Protein 4EIU (pdb70)

Sequence (238 aa):
PSETIWGEVVDEATGKRVLTDQGSSEGIRVRLTELSWGDNVQHNPDFYCDGTFQNTKIFKGEYNVRIDGPFIPLVRENTDGTLLHDGSVNTEISGTTKVKFEVQPFLNVEFVGNPQVSNGVIKAQVRVTRGVSDEVFREKIQPGNWKDEYLNVTDIQFFVSYSNTVGYRARDERWSSSINYEGKSFEGLLGKEVTIQSNGNVVPSGRKVFVRAAARINYDTPVGSGTRRWNYSEPEVLIIP

Solvent-accessible surface area: 11766 Å² total

Structure (mmCIF, N/CA/C/O backbone):
data_4EIU
#
_entry.id   4EIU
#
_cell.length_a   83.895
_cell.length_b   83.895
_cell.length_c   112.365
_cell.angle_alpha   90.000
_cell.angle_beta   90.000
_cell.angle_gamma   90.000
#
_symmetry.space_group_name_H-M   'P 41 21 2'
#
loop_
_entity.id
_entity.type
_entity.pdbx_description
1 polymer 'uncharacterized hypothetical protein'
2 non-polymer DI(HYDROXYETHYL)ETHER
3 non-polymer 'TRIETHYLENE GLYCOL'
4 water water
#
loop_
_atom_site.group_PDB
_atom_site.id
_atom_site.type_symbol
_atom_site.label_atom_id
_atom_site.label_alt_id
_atom_site.label_comp_id
_atom_site.label_asym_id
_atom_site.label_entity_id
_atom_site.label_seq_id
_atom_site.pdbx_PDB_ins_code
_atom_site.Cartn_x
_atom_site.Cartn_y
_atom_site.Cartn_z
_atom_site.occupancy
_atom_site.B_iso_or_equiv
_atom_site.auth_seq_id
_atom_site.auth_comp_id
_atom_site.auth_asym_id
_atom_site.auth_atom_id
_atom_site.pdbx_PDB_model_num
ATOM 1 N N . PRO A 1 8 ? -2.603 57.068 20.148 1.00 82.63 30 PRO A N 1
ATOM 2 C CA . PRO A 1 8 ? -2.642 55.599 20.073 1.00 74.34 30 PRO A CA 1
ATOM 3 C C . PRO A 1 8 ? -2.600 54.969 21.480 1.00 79.44 30 PRO A C 1
ATOM 4 O O . PRO A 1 8 ? -1.643 55.181 22.230 1.00 74.24 30 PRO A O 1
ATOM 8 N N . SER A 1 9 ? -3.641 54.218 21.831 1.00 69.74 31 SER A N 1
ATOM 9 C CA . SER A 1 9 ? -3.889 53.854 23.219 1.00 72.19 31 SER A CA 1
ATOM 10 C C . SER A 1 9 ? -4.058 52.364 23.484 1.00 66.49 31 SER A C 1
ATOM 11 O O . SER A 1 9 ? -4.283 52.001 24.613 1.00 67.89 31 SER A O 1
ATOM 14 N N . GLU A 1 10 ? -3.910 51.492 22.482 1.00 59.59 32 GLU A N 1
ATOM 15 C CA . GLU A 1 10 ? -4.113 50.080 22.719 1.00 53.78 32 GLU A CA 1
ATOM 16 C C . GLU A 1 10 ? -2.769 49.432 22.997 1.00 51.84 32 GLU A C 1
ATOM 17 O O . GLU A 1 10 ? -1.709 49.977 22.629 1.00 49.13 32 GLU A O 1
ATOM 23 N N . THR A 1 11 ? -2.815 48.251 23.608 1.00 51.27 33 THR A N 1
ATOM 24 C CA . THR A 1 11 ? -1.623 47.510 23.999 1.00 50.02 33 THR A CA 1
ATOM 25 C C . THR A 1 11 ? -1.594 46.107 23.410 1.00 46.57 33 THR A C 1
ATOM 26 O O . THR A 1 11 ? -2.597 45.416 23.451 1.00 46.93 33 THR A O 1
ATOM 30 N N . ILE A 1 12 ? -0.439 45.688 22.902 1.00 43.94 34 ILE A N 1
ATOM 31 C CA . ILE A 1 12 ? -0.176 44.287 22.610 1.00 42.36 34 ILE A CA 1
ATOM 32 C C . ILE A 1 12 ? 0.904 43.779 23.553 1.00 45.69 34 ILE A C 1
ATOM 33 O O . ILE A 1 12 ? 1.920 44.441 23.774 1.00 45.13 34 ILE A O 1
ATOM 38 N N . TRP A 1 13 ? 0.656 42.593 24.102 1.00 42.25 35 TRP A N 1
ATOM 39 C CA . TRP A 1 13 ? 1.612 41.844 24.882 1.00 39.63 35 TRP A CA 1
ATOM 40 C C . TRP A 1 13 ? 1.781 40.512 24.216 1.00 43.07 35 TRP A C 1
ATOM 41 O O . TRP A 1 13 ? 0.824 39.913 23.719 1.00 42.92 35 TRP A O 1
ATOM 52 N N . GLY A 1 14 ? 3.008 40.035 24.158 1.00 41.59 36 GLY A N 1
ATOM 53 C CA . GLY A 1 14 ? 3.255 38.775 23.523 1.00 40.45 36 GLY A CA 1
ATOM 54 C C . GLY A 1 14 ? 4.336 37.995 24.198 1.00 44.78 36 GLY A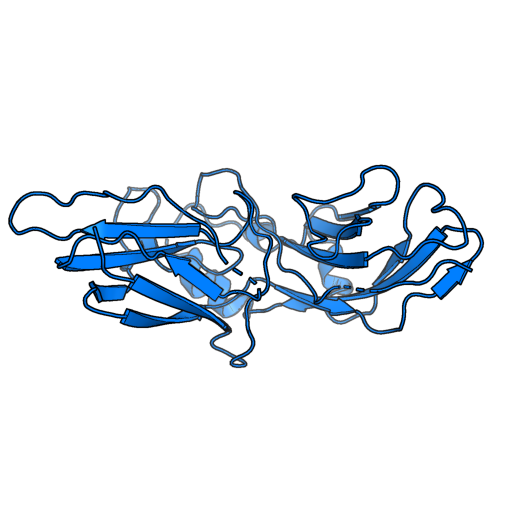 C 1
ATOM 55 O O . GLY A 1 14 ? 5.200 38.564 24.893 1.00 40.36 36 GLY A O 1
ATOM 56 N N . GLU A 1 15 ? 4.289 36.683 24.009 1.00 39.61 37 GLU A N 1
ATOM 57 C CA . GLU A 1 15 ? 5.421 35.823 24.418 1.00 40.38 37 GLU A CA 1
ATOM 58 C C . GLU A 1 15 ? 5.837 34.895 23.295 1.00 39.84 37 GLU A C 1
ATOM 59 O O . GLU A 1 15 ? 5.020 34.537 22.411 1.00 38.06 37 GLU A O 1
ATOM 65 N N . VAL A 1 16 ? 7.125 34.530 23.330 1.00 39.75 38 VAL A N 1
ATOM 66 C CA . VAL A 1 16 ? 7.741 33.670 22.311 1.00 40.61 38 VAL A CA 1
ATOM 67 C C . VAL A 1 16 ? 8.239 32.412 22.998 1.00 40.66 38 VAL A C 1
ATOM 68 O O . VAL A 1 16 ? 9.053 32.487 23.915 1.00 38.21 38 VAL A O 1
ATOM 72 N N . VAL A 1 17 ? 7.651 31.263 22.624 1.00 39.66 39 VAL A N 1
ATOM 73 C CA . VAL A 1 17 ? 7.923 30.023 23.268 1.00 42.61 39 VAL A CA 1
ATOM 74 C C . VAL A 1 17 ? 8.302 28.939 22.227 1.00 38.97 39 VAL A C 1
ATOM 75 O O . VAL A 1 17 ? 7.943 28.995 21.062 1.00 38.34 39 VAL A O 1
ATOM 79 N N . ASP A 1 18 ? 9.047 27.969 22.703 1.00 45.34 40 ASP A N 1
ATOM 80 C CA . ASP A 1 18 ? 9.476 26.855 21.881 1.00 40.13 40 ASP A CA 1
ATOM 81 C C . ASP A 1 18 ? 8.275 25.895 21.725 1.00 43.07 40 ASP A C 1
ATOM 82 O O . ASP A 1 18 ? 7.772 25.359 22.688 1.00 45.74 40 ASP A O 1
ATOM 87 N N . GLU A 1 19 ? 7.848 25.697 20.487 1.00 42.87 41 GLU A N 1
ATOM 88 C CA . GLU A 1 19 ? 6.840 24.684 20.124 1.00 46.40 41 GLU A CA 1
ATOM 89 C C . GLU A 1 19 ? 7.065 23.307 20.758 1.00 49.62 41 GLU A C 1
ATOM 90 O O . GLU A 1 19 ? 6.123 22.635 21.167 1.00 52.85 41 GLU A O 1
ATOM 96 N N . ALA A 1 20 ? 8.311 22.862 20.830 1.00 51.20 42 ALA A N 1
ATOM 97 C CA . ALA A 1 20 ? 8.575 21.519 21.323 1.00 55.45 42 ALA A CA 1
ATOM 98 C C . ALA A 1 20 ? 8.473 21.395 22.845 1.00 58.58 42 ALA A C 1
ATOM 99 O O . ALA A 1 20 ? 8.049 20.377 23.317 1.00 57.15 42 ALA A O 1
ATOM 101 N N . THR A 1 21 ? 8.859 22.417 23.608 1.00 51.30 43 THR A N 1
ATOM 102 C CA . THR A 1 21 ? 8.919 22.319 25.070 1.00 54.60 43 THR A CA 1
ATOM 103 C C . THR A 1 21 ? 7.994 23.256 25.823 1.00 52.21 43 THR A C 1
ATOM 104 O O . THR A 1 21 ? 7.723 23.033 26.979 1.00 54.46 43 THR A O 1
ATOM 108 N N . GLY A 1 22 ? 7.519 24.315 25.187 1.00 51.11 44 GLY A N 1
ATOM 109 C CA . GLY A 1 22 ? 6.770 25.353 25.876 1.00 52.57 44 GLY A CA 1
ATOM 110 C C . GLY A 1 22 ? 7.668 26.380 26.590 1.00 53.86 44 GLY A C 1
ATOM 111 O O . GLY A 1 22 ? 7.167 27.293 27.213 1.00 51.79 44 GLY A O 1
ATOM 112 N N . LYS A 1 23 ? 8.984 26.218 26.538 1.00 53.31 45 LYS A N 1
ATOM 113 C CA . LYS A 1 23 ? 9.893 27.089 27.261 1.00 52.54 45 LYS A CA 1
ATOM 114 C C . LYS A 1 23 ? 10.034 28.397 26.502 1.00 51.52 45 LYS A C 1
ATOM 115 O O . LYS A 1 23 ? 10.008 28.420 25.279 1.00 44.09 45 LYS A O 1
ATOM 121 N N . ARG A 1 24 ? 10.214 29.488 27.245 1.00 45.86 46 ARG A N 1
ATOM 122 C CA . ARG A 1 24 ? 10.521 30.776 26.652 1.00 47.43 46 ARG A CA 1
ATOM 123 C C . ARG A 1 24 ? 11.784 30.726 25.828 1.00 45.97 46 ARG A C 1
ATOM 124 O O . ARG A 1 24 ? 12.739 30.036 26.183 1.00 48.40 46 ARG A O 1
ATOM 132 N N . VAL A 1 25 ? 11.761 31.439 24.704 1.00 41.13 47 VAL A N 1
ATOM 133 C CA . VAL A 1 25 ? 12.919 31.645 23.872 1.00 39.88 47 VAL A CA 1
ATOM 134 C C . VAL A 1 25 ? 13.602 32.938 24.362 1.00 41.91 47 VAL A C 1
ATOM 135 O O . VAL A 1 25 ? 13.149 34.075 24.094 1.00 38.28 47 VAL A O 1
ATOM 139 N N . LEU A 1 26 ? 14.697 32.743 25.076 1.00 39.99 48 LEU A N 1
ATOM 140 C CA . LEU A 1 26 ? 15.379 33.856 25.736 1.00 36.27 48 LEU A CA 1
ATOM 141 C C . LEU A 1 26 ? 16.242 34.549 24.709 1.00 39.81 48 LEU A C 1
ATOM 142 O O . LEU A 1 26 ? 16.733 33.926 23.743 1.00 38.18 48 LEU A O 1
ATOM 147 N N . THR A 1 27 ? 16.436 35.844 24.919 1.00 35.44 49 THR A N 1
ATOM 148 C CA . THR A 1 27 ? 17.045 36.706 23.930 1.00 35.55 49 THR A CA 1
ATOM 149 C C . THR A 1 27 ? 17.701 37.938 24.612 1.00 35.35 49 THR A C 1
ATOM 150 O O . THR A 1 27 ? 17.962 37.925 25.804 1.00 39.30 49 THR A O 1
ATOM 154 N N . ASP A 1 28 ? 18.038 38.931 23.794 1.00 39.74 50 ASP A N 1
ATOM 155 C CA . ASP A 1 28 ? 18.737 40.144 24.219 1.00 44.03 50 ASP A CA 1
ATOM 156 C C . ASP A 1 28 ? 17.923 41.278 23.620 1.00 38.42 50 ASP A C 1
ATOM 157 O O . ASP A 1 28 ? 17.573 41.198 22.441 1.00 35.89 50 ASP A O 1
ATOM 162 N N . GLN A 1 29 ? 17.579 42.303 24.407 1.00 40.11 51 GLN A N 1
ATOM 163 C CA . GLN A 1 29 ? 16.786 43.405 23.856 1.00 38.43 51 GLN A CA 1
ATOM 164 C C . GLN A 1 29 ? 17.733 44.362 23.089 1.00 44.58 51 GLN A C 1
ATOM 165 O O . GLN A 1 29 ? 18.110 45.396 23.586 1.00 44.46 51 GLN A O 1
ATOM 171 N N . GLY A 1 30 ? 18.185 43.929 21.930 1.00 43.47 52 GLY A N 1
ATOM 172 C CA . GLY A 1 30 ? 18.957 44.738 20.965 1.00 41.98 52 GLY A CA 1
ATOM 173 C C . GLY A 1 30 ? 18.482 44.328 19.588 1.00 43.67 52 GLY A C 1
ATOM 174 O O . GLY A 1 30 ? 17.664 43.376 19.453 1.00 37.22 52 GLY A O 1
ATOM 175 N N . SER A 1 31 ? 19.052 44.976 18.582 1.00 40.77 53 SER A N 1
ATOM 176 C CA A SER A 1 31 ? 18.688 44.746 17.173 0.50 41.06 53 SER A CA 1
ATOM 177 C CA B SER A 1 31 ? 18.649 44.740 17.188 0.50 41.55 53 SER A CA 1
ATOM 178 C C . SER A 1 31 ? 18.884 43.310 16.745 1.00 39.07 53 SER A C 1
ATOM 179 O O . SER A 1 31 ? 18.262 42.869 15.790 1.00 41.01 53 SER A O 1
ATOM 184 N N . GLU A 1 32 ? 19.774 42.587 17.448 1.00 40.43 54 GLU A N 1
ATOM 185 C CA . GLU A 1 32 ? 20.080 41.173 17.135 1.00 41.87 54 GLU A CA 1
ATOM 186 C C . GLU A 1 32 ? 19.204 40.167 17.926 1.00 39.96 54 GLU A C 1
ATOM 187 O O . GLU A 1 32 ? 19.458 38.950 17.937 1.00 37.03 54 GLU A O 1
ATOM 193 N N . GLY A 1 33 ? 18.164 40.675 18.554 1.00 35.54 55 GLY A N 1
ATOM 194 C CA . GLY A 1 33 ? 17.305 39.873 19.401 1.00 36.95 55 GLY A CA 1
ATOM 195 C C . GLY A 1 33 ? 16.075 39.377 18.641 1.00 39.17 55 GLY A C 1
ATOM 196 O O . GLY A 1 33 ? 16.165 38.985 17.482 1.00 36.86 55 GLY A O 1
ATOM 197 N N . ILE A 1 34 ? 14.905 39.436 19.287 1.00 34.45 56 ILE A N 1
ATOM 198 C CA . ILE A 1 34 ? 13.656 38.997 18.640 1.00 34.78 56 ILE A CA 1
ATOM 199 C C . ILE A 1 34 ? 12.848 40.226 18.263 1.00 35.69 56 ILE A C 1
ATOM 200 O O . ILE A 1 34 ? 12.329 40.954 19.146 1.00 35.53 56 ILE A O 1
ATOM 205 N N . ARG A 1 35 ? 12.807 40.463 16.960 1.00 33.30 57 ARG A N 1
ATOM 206 C CA . ARG A 1 35 ? 12.139 41.604 16.331 1.00 34.08 57 ARG A CA 1
ATOM 207 C C . ARG A 1 35 ? 10.654 41.408 16.189 1.00 35.34 57 ARG A C 1
ATOM 208 O O . ARG A 1 35 ? 10.211 40.336 15.772 1.00 38.17 57 ARG A O 1
ATOM 216 N N . VAL A 1 36 ? 9.900 42.469 16.456 1.00 36.44 58 VAL A N 1
ATOM 217 C CA . VAL A 1 36 ? 8.443 42.460 16.353 1.00 38.01 58 VAL A CA 1
ATOM 218 C C . VAL A 1 36 ? 8.044 43.595 15.407 1.00 41.10 58 VAL A C 1
ATOM 219 O O . VAL A 1 36 ? 8.409 44.771 15.602 1.00 40.24 58 VAL A O 1
ATOM 223 N N . ARG A 1 37 ? 7.242 43.244 14.401 1.00 37.70 59 ARG A N 1
ATOM 224 C CA . ARG A 1 37 ? 6.751 44.195 13.388 1.00 37.15 59 ARG A CA 1
ATOM 225 C C . ARG A 1 37 ? 5.245 44.106 13.274 1.00 40.87 59 ARG A C 1
ATOM 226 O 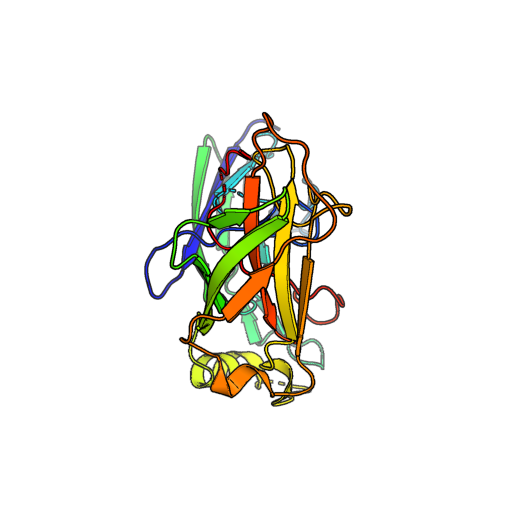O . ARG A 1 37 ? 4.681 43.029 12.913 1.00 40.66 59 ARG A O 1
ATOM 234 N N . LEU A 1 38 ? 4.612 45.234 13.549 1.00 41.97 60 LEU A N 1
ATOM 235 C CA . LEU A 1 38 ? 3.177 45.402 13.513 1.00 43.03 60 LEU A CA 1
ATOM 236 C C . LEU A 1 38 ? 2.805 46.237 12.300 1.00 47.77 60 LEU A C 1
ATOM 237 O O . LEU A 1 38 ? 3.169 47.408 12.211 1.00 44.35 60 LEU A O 1
ATOM 242 N N . THR A 1 39 ? 2.037 45.645 11.385 1.00 49.54 61 THR A N 1
ATOM 243 C CA . THR A 1 39 ? 1.504 46.339 10.206 1.00 47.61 61 THR A CA 1
ATOM 244 C C . THR A 1 39 ? -0.006 46.391 10.299 1.00 50.29 61 THR A C 1
ATOM 245 O O . THR A 1 39 ? -0.658 45.355 10.448 1.00 49.66 61 THR A O 1
ATOM 249 N N . GLU A 1 40 ? -0.572 47.591 10.218 1.00 50.81 62 GLU A N 1
ATOM 250 C CA . GLU A 1 40 ? -2.008 47.751 10.190 1.00 54.57 62 GLU A CA 1
ATOM 251 C C . GLU A 1 40 ? -2.548 47.327 8.826 1.00 55.05 62 GLU A C 1
ATOM 252 O O . GLU A 1 40 ? -2.073 47.796 7.803 1.00 56.85 62 GLU A O 1
ATOM 258 N N . LEU A 1 41 ? -3.550 46.455 8.845 1.00 56.47 63 LEU A N 1
ATOM 259 C CA . LEU A 1 41 ? -4.141 45.922 7.623 1.00 59.86 63 LEU A CA 1
ATOM 260 C C . LEU A 1 41 ? -5.279 46.807 7.226 1.00 65.58 63 LEU A C 1
ATOM 261 O O . LEU A 1 41 ? -6.042 47.271 8.076 1.00 70.59 63 LEU A O 1
ATOM 266 N N . SER A 1 42 ? -5.376 47.059 5.931 1.00 67.30 64 SER A N 1
ATOM 267 C CA . SER A 1 42 ? -6.348 48.002 5.400 1.00 74.31 64 SER A CA 1
ATOM 268 C C . SER A 1 42 ? -6.981 47.433 4.143 1.00 79.35 64 SER A C 1
ATOM 269 O O . SER A 1 42 ? -6.333 46.629 3.452 1.00 75.89 64 SER A O 1
ATOM 272 N N . TRP A 1 43 ? -8.218 47.854 3.829 1.00 89.93 65 TRP A N 1
ATOM 273 C CA . TRP A 1 43 ? -8.793 47.625 2.487 1.00 102.28 65 TRP A CA 1
ATOM 274 C C . TRP A 1 43 ? -7.901 48.258 1.448 1.00 105.86 65 TRP A C 1
ATOM 275 O O . TRP A 1 43 ? -7.622 47.650 0.388 1.00 100.25 65 TRP A O 1
ATOM 286 N N . GLY A 1 44 ? -7.423 49.467 1.774 1.00 88.49 66 GLY A N 1
ATOM 287 C CA . GLY A 1 44 ? -6.391 50.153 0.999 1.00 92.57 66 GLY A CA 1
ATOM 288 C C . GLY A 1 44 ? -5.061 49.472 1.193 1.00 88.43 66 GLY A C 1
ATOM 289 O O . GLY A 1 44 ? -5.010 48.244 1.306 1.00 83.58 66 GLY A O 1
ATOM 290 N N . ASP A 1 45 ? -3.980 50.245 1.247 1.00 86.99 67 ASP A N 1
ATOM 291 C CA . ASP A 1 45 ? -2.675 49.640 1.540 1.00 92.69 67 ASP A CA 1
ATOM 292 C C . ASP A 1 45 ? -2.355 49.702 3.034 1.00 75.56 67 ASP A C 1
ATOM 293 O O . ASP A 1 45 ? -2.913 50.478 3.792 1.00 80.55 67 ASP A O 1
ATOM 298 N N . ASN A 1 46 ? -1.492 48.806 3.443 1.00 68.84 68 ASN A N 1
ATOM 299 C CA . ASN A 1 46 ? -1.226 48.545 4.848 1.00 66.31 68 ASN A CA 1
ATOM 300 C C . ASN A 1 46 ? -0.155 49.528 5.347 1.00 65.85 68 ASN A C 1
ATOM 301 O O . ASN A 1 46 ? 0.697 49.971 4.577 1.00 72.01 68 ASN A O 1
ATOM 306 N N . VAL A 1 47 ? -0.175 49.850 6.635 1.00 63.06 69 VAL A N 1
ATOM 307 C CA . VAL A 1 47 ? 0.735 50.870 7.150 1.00 62.96 69 VAL A CA 1
ATOM 308 C C . VAL A 1 47 ? 1.372 50.396 8.447 1.00 56.85 69 VAL A C 1
ATOM 309 O O . VAL A 1 47 ? 0.668 49.891 9.332 1.00 57.14 69 VAL A O 1
ATOM 313 N N . GLN A 1 48 ? 2.693 50.555 8.543 1.00 54.67 70 GLN A N 1
ATOM 314 C CA . GLN A 1 48 ? 3.417 50.303 9.792 1.00 49.98 70 GLN A CA 1
ATOM 315 C C . GLN A 1 48 ? 3.536 51.632 10.570 1.00 50.88 70 GLN A C 1
ATOM 316 O O . GLN A 1 48 ? 4.303 52.511 10.185 1.00 55.86 70 GLN A O 1
ATOM 322 N N . HIS A 1 49 ? 2.730 51.795 11.610 1.00 51.56 71 HIS A N 1
ATOM 323 C CA . HIS A 1 49 ? 2.787 52.996 12.470 1.00 52.30 71 HIS A CA 1
ATOM 324 C C . HIS A 1 49 ? 3.875 52.910 13.520 1.00 54.68 71 HIS A C 1
ATOM 325 O O . HIS A 1 49 ? 4.420 53.941 13.917 1.00 55.98 71 HIS A O 1
ATOM 332 N N . ASN A 1 50 ? 4.195 51.694 13.967 1.00 48.97 72 ASN A N 1
ATOM 333 C CA . ASN A 1 50 ? 5.138 51.429 15.052 1.00 48.26 72 ASN A CA 1
ATOM 334 C C . ASN A 1 50 ? 6.450 50.887 14.496 1.00 47.02 72 ASN A C 1
ATOM 335 O O . ASN A 1 50 ? 6.452 49.856 13.808 1.00 48.12 72 ASN A O 1
ATOM 340 N N . PRO A 1 51 ? 7.567 51.587 14.750 1.00 48.40 73 PRO A N 1
ATOM 341 C CA . PRO A 1 51 ? 8.860 51.014 14.385 1.00 43.99 73 PRO A CA 1
ATOM 342 C C . PRO A 1 51 ? 9.029 49.578 14.892 1.00 45.17 73 PRO A C 1
ATOM 343 O O . PRO A 1 51 ? 8.403 49.172 15.889 1.00 43.31 73 PRO A O 1
ATOM 347 N N . ASP A 1 52 ? 9.811 48.785 14.156 1.00 39.09 74 ASP A N 1
ATOM 348 C CA . ASP A 1 52 ? 10.170 47.498 14.621 1.00 39.31 74 ASP A CA 1
ATOM 349 C C . ASP A 1 52 ? 10.687 47.632 16.050 1.00 41.17 74 ASP A C 1
ATOM 350 O O . ASP A 1 52 ? 11.451 48.549 16.346 1.00 39.58 74 ASP A O 1
ATOM 355 N N . PHE A 1 53 ? 10.292 46.716 16.915 1.00 38.80 75 PHE A N 1
ATOM 356 C CA . PHE A 1 53 ? 10.732 46.768 18.319 1.00 40.15 75 PHE A CA 1
ATOM 357 C C . PHE A 1 53 ? 11.124 45.396 18.754 1.00 40.57 75 PHE A C 1
ATOM 358 O O . PHE A 1 53 ? 10.944 44.442 17.982 1.00 37.58 75 PHE A O 1
ATOM 366 N N . TYR A 1 54 ? 11.723 45.295 19.941 1.00 36.25 76 TYR A N 1
ATOM 367 C CA . TYR A 1 54 ? 12.389 44.063 20.373 1.00 34.44 76 TYR A CA 1
ATOM 368 C C . TYR A 1 54 ? 11.856 43.529 21.711 1.00 37.30 76 TYR A C 1
ATOM 369 O O . TYR A 1 54 ? 11.470 44.306 22.621 1.00 38.98 76 TYR A O 1
ATOM 378 N N . CYS A 1 55 ? 11.763 42.202 21.786 1.00 38.31 77 CYS A N 1
ATOM 379 C CA . CYS A 1 55 ? 11.487 41.485 23.025 1.00 35.68 77 CYS A CA 1
ATOM 380 C C . CYS A 1 55 ? 12.514 41.821 24.126 1.00 37.41 77 CYS A C 1
ATOM 381 O O . CYS A 1 55 ? 13.683 42.082 23.865 1.00 38.48 77 CYS A O 1
ATOM 400 N N . ASP A 1 58 ? 13.552 37.915 28.410 1.00 46.17 80 ASP A N 1
ATOM 401 C CA . ASP A 1 58 ? 12.736 36.746 28.792 1.00 44.04 80 ASP A CA 1
ATOM 402 C C . ASP A 1 58 ? 11.822 36.195 27.670 1.00 41.26 80 ASP A C 1
ATOM 403 O O . ASP A 1 58 ? 11.068 35.267 27.867 1.00 47.33 80 ASP A O 1
ATOM 408 N N . GLY A 1 59 ? 11.940 36.744 26.480 1.00 37.53 81 GLY A N 1
ATOM 409 C CA . GLY A 1 59 ? 11.205 36.302 25.326 1.00 42.91 81 GLY A CA 1
ATOM 410 C C . GLY A 1 59 ? 9.791 36.858 25.289 1.00 44.66 81 GLY A C 1
ATOM 411 O O . GLY A 1 59 ? 8.961 36.360 24.527 1.00 43.17 81 GLY A O 1
ATOM 412 N N . THR A 1 60 ? 9.507 37.894 26.089 1.00 39.48 82 THR A N 1
ATOM 413 C CA . THR A 1 60 ? 8.197 38.579 26.015 1.00 37.00 82 THR A CA 1
ATOM 414 C C . THR A 1 60 ? 8.363 39.971 25.387 1.00 42.03 82 THR A C 1
ATOM 415 O O . THR A 1 60 ? 9.484 40.484 25.336 1.00 40.13 82 THR A O 1
ATOM 419 N N . PHE A 1 61 ? 7.255 40.593 24.963 1.00 39.02 83 PHE A N 1
ATOM 420 C CA . PHE A 1 61 ? 7.288 41.952 24.422 1.00 36.26 83 PHE A CA 1
ATOM 421 C C . PHE A 1 61 ? 6.015 42.650 24.777 1.00 41.21 83 PHE A C 1
ATOM 422 O O . PHE A 1 61 ? 5.004 42.011 25.048 1.00 38.66 83 PHE A O 1
ATOM 430 N N . GLN A 1 62 ? 6.059 43.966 24.788 1.00 40.45 84 GLN A N 1
ATOM 431 C CA . GLN A 1 62 ? 4.845 44.755 24.969 1.00 39.39 84 GLN A CA 1
ATOM 432 C C . GLN A 1 62 ? 5.025 46.128 24.335 1.00 41.56 84 GLN A C 1
ATOM 433 O O . GLN A 1 62 ? 6.070 46.762 24.500 1.00 40.34 84 GLN A O 1
ATOM 439 N N . ASN A 1 63 ? 3.989 46.591 23.657 1.00 41.45 85 ASN A N 1
ATOM 440 C CA . ASN A 1 63 ? 3.896 47.976 23.250 1.00 44.82 85 ASN A CA 1
ATOM 441 C C . ASN A 1 63 ? 2.505 48.517 23.550 1.00 44.24 85 ASN A C 1
ATOM 442 O O . ASN A 1 63 ? 1.512 47.881 23.177 1.00 42.67 85 ASN A O 1
ATOM 447 N N . THR A 1 64 ? 2.450 49.704 24.165 1.00 41.02 86 THR A N 1
ATOM 448 C CA . THR A 1 64 ? 1.223 50.350 24.666 1.00 44.76 86 THR A CA 1
ATOM 449 C C . THR A 1 64 ? 0.762 51.534 23.791 1.00 44.71 86 THR A C 1
ATOM 450 O O . THR A 1 64 ? -0.186 52.211 24.139 1.00 47.61 86 THR A O 1
ATOM 454 N N . LYS A 1 65 ? 1.438 51.798 22.666 1.00 46.13 87 LYS A N 1
ATOM 455 C CA . LYS A 1 65 ? 1.091 52.923 21.781 1.00 52.62 87 LYS A CA 1
ATOM 456 C C . LYS A 1 65 ? 0.609 52.353 20.412 1.00 49.55 87 LYS A C 1
ATOM 457 O O . LYS A 1 65 ? 1.220 52.611 19.373 1.00 50.41 87 LYS A O 1
ATOM 460 N N . ILE A 1 66 ? -0.449 51.537 20.427 1.00 50.55 88 ILE A N 1
ATOM 461 C CA . ILE A 1 66 ? -1.003 50.935 19.183 1.00 50.60 88 ILE A CA 1
ATOM 462 C C . ILE A 1 66 ? -2.328 51.619 18.831 1.00 51.60 88 ILE A C 1
ATOM 463 O O . ILE A 1 66 ? -3.213 51.789 19.698 1.00 54.70 88 ILE A O 1
ATOM 468 N N . PHE A 1 67 ? -2.460 52.104 17.597 1.00 54.76 89 PHE A N 1
ATOM 469 C CA . PHE A 1 67 ? -3.782 52.585 17.126 1.00 57.85 89 PHE A CA 1
ATOM 470 C C . PHE A 1 67 ? -4.740 51.408 16.967 1.00 55.57 89 PHE A C 1
ATOM 471 O O . PHE A 1 67 ? -4.367 50.406 16.335 1.00 59.18 89 PHE A O 1
ATOM 479 N N . LYS A 1 68 ? -5.964 51.535 17.479 1.00 57.59 90 LYS A N 1
ATOM 480 C CA . LYS A 1 68 ? -6.953 50.437 17.439 1.00 61.79 90 LYS A CA 1
ATOM 481 C C . LYS A 1 68 ? -7.142 50.045 15.990 1.00 60.89 90 LYS A C 1
ATOM 482 O O . LYS A 1 68 ? -7.299 50.920 15.145 1.00 69.07 90 LYS A O 1
ATOM 488 N N . GLY A 1 69 ? -7.066 48.748 15.702 1.00 60.72 91 GLY A N 1
ATOM 489 C CA . GLY A 1 69 ? -7.395 48.247 14.378 1.00 64.77 91 GLY A CA 1
ATOM 490 C C . GLY A 1 69 ? -6.927 46.825 14.197 1.00 60.13 91 GLY A C 1
ATOM 491 O O . GLY A 1 69 ? -6.652 46.150 15.166 1.00 58.08 91 GLY A O 1
ATOM 492 N N . GLU A 1 70 ? -6.860 46.389 12.944 1.00 61.34 92 GLU A N 1
ATOM 493 C CA . GLU A 1 70 ? -6.461 45.039 12.588 1.00 55.87 92 GLU A CA 1
ATOM 494 C C . GLU A 1 70 ? -5.021 45.039 12.127 1.00 55.46 92 GLU A C 1
ATOM 495 O O . GLU A 1 70 ? -4.629 45.851 11.282 1.00 55.42 92 GLU A O 1
ATOM 501 N N . TYR A 1 71 ? -4.264 44.074 12.617 1.00 49.26 93 TYR A N 1
ATOM 502 C CA . TYR A 1 71 ? -2.818 44.070 12.438 1.00 47.74 93 TYR A CA 1
ATOM 503 C C . TYR A 1 71 ? -2.319 42.706 12.041 1.00 46.82 93 TYR A C 1
ATOM 504 O O . TYR A 1 71 ? -2.859 41.685 12.484 1.00 50.86 93 TYR A O 1
ATOM 513 N N . ASN A 1 72 ? -1.252 42.715 11.254 1.00 44.88 94 ASN A N 1
ATOM 514 C CA . ASN A 1 72 ? -0.348 41.594 11.120 1.00 44.45 94 ASN A CA 1
ATOM 515 C C . ASN A 1 72 ? 0.796 41.776 12.133 1.00 41.88 94 ASN A C 1
ATOM 516 O O . ASN A 1 72 ? 1.388 42.863 12.232 1.00 44.60 94 ASN A O 1
ATOM 521 N N . VAL A 1 73 ? 1.108 40.708 12.850 1.00 38.85 95 VAL A N 1
ATOM 522 C CA . VAL A 1 73 ? 2.142 40.693 13.847 1.00 40.86 95 VAL A CA 1
ATOM 523 C C . VAL A 1 73 ? 3.147 39.643 13.393 1.00 40.49 95 VAL A C 1
ATOM 524 O O . VAL A 1 73 ? 2.837 38.463 13.329 1.00 40.55 95 VAL A O 1
ATOM 528 N N . ARG A 1 74 ? 4.332 40.093 13.042 1.00 37.32 96 ARG A N 1
ATOM 529 C CA . ARG A 1 74 ? 5.405 39.256 12.546 1.00 37.30 96 ARG A CA 1
ATOM 530 C C . ARG A 1 74 ? 6.597 39.308 13.497 1.00 40.19 96 ARG A C 1
ATOM 531 O O . ARG A 1 74 ? 7.014 40.398 13.859 1.00 38.87 96 ARG A O 1
ATOM 539 N N . ILE A 1 75 ? 7.190 38.159 13.857 1.00 36.28 97 ILE A N 1
ATOM 540 C CA . ILE A 1 75 ? 8.408 38.149 14.645 1.00 35.55 97 ILE A CA 1
ATOM 541 C C . ILE A 1 75 ? 9.531 37.423 13.864 1.00 38.28 97 ILE A C 1
ATOM 542 O O . ILE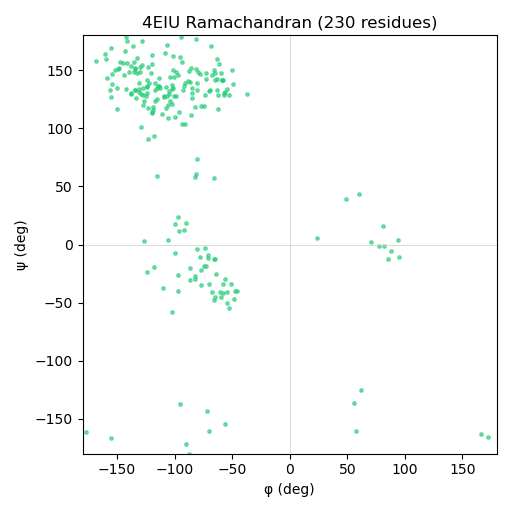 A 1 75 ? 9.248 36.565 13.033 1.00 35.02 97 ILE A O 1
ATOM 547 N N . ASP A 1 76 ? 10.759 37.863 14.067 1.00 34.47 98 ASP A N 1
ATOM 548 C CA . ASP A 1 76 ? 11.963 37.226 13.517 1.00 34.46 98 ASP A CA 1
ATOM 549 C C . ASP A 1 76 ? 12.990 37.108 14.658 1.00 36.16 98 ASP A C 1
ATOM 550 O O . ASP A 1 76 ? 13.055 37.980 15.558 1.00 34.78 98 ASP A O 1
ATOM 555 N N . GLY A 1 77 ? 13.810 36.066 14.629 1.00 33.20 99 GLY A N 1
ATOM 556 C CA . GLY A 1 77 ? 14.676 35.820 15.744 1.00 33.25 99 GLY A CA 1
ATOM 557 C C . GLY A 1 77 ? 15.569 34.639 15.487 1.00 34.53 99 GLY A C 1
ATOM 558 O O . GLY A 1 77 ? 15.715 34.260 14.323 1.00 33.57 99 GLY A O 1
ATOM 559 N N . PRO A 1 78 ? 16.145 34.059 16.565 1.00 36.13 100 PRO A N 1
ATOM 560 C CA . PRO A 1 78 ? 16.999 32.848 16.500 1.00 33.10 100 PRO A CA 1
ATOM 561 C C . PRO A 1 78 ? 16.141 31.575 16.446 1.00 33.31 100 PRO A C 1
ATOM 562 O O . PRO A 1 78 ? 16.207 30.724 17.310 1.00 35.13 100 PRO A O 1
ATOM 566 N N . PHE A 1 79 ? 15.350 31.514 15.389 1.00 34.78 101 PHE A N 1
ATOM 567 C CA . PHE A 1 79 ? 14.380 30.465 15.145 1.00 34.38 101 PHE A CA 1
ATOM 568 C C . PHE A 1 79 ? 14.013 30.412 13.657 1.00 34.09 101 PHE A C 1
ATOM 569 O O . PHE A 1 79 ? 14.165 31.381 12.908 1.00 35.14 101 PHE A O 1
ATOM 577 N N . ILE A 1 80 ? 13.489 29.258 13.245 1.00 35.78 102 ILE A N 1
ATOM 578 C CA . ILE A 1 80 ? 13.129 29.032 11.862 1.00 34.72 102 ILE A CA 1
ATOM 579 C C . ILE A 1 80 ? 12.220 30.158 11.419 1.00 32.16 102 ILE A C 1
ATOM 580 O O . ILE A 1 80 ? 11.243 30.474 12.117 1.00 35.45 102 ILE A O 1
ATOM 585 N N . PRO A 1 81 ? 12.551 30.797 10.303 1.00 31.17 103 PRO A N 1
ATOM 586 C CA . PRO A 1 81 ? 11.628 31.877 9.858 1.00 35.76 103 PRO A CA 1
ATOM 587 C C . PRO A 1 81 ? 10.185 31.432 9.705 1.00 33.25 103 PRO A C 1
ATOM 588 O O . PRO A 1 81 ? 9.916 30.354 9.109 1.00 34.22 103 PRO A O 1
ATOM 592 N N . LEU A 1 82 ? 9.273 32.251 10.238 1.00 34.85 104 LEU A N 1
ATOM 593 C CA . LEU A 1 82 ? 7.846 32.025 10.169 1.00 39.07 104 LEU A CA 1
ATOM 594 C C . LEU A 1 82 ? 7.269 32.500 8.848 1.00 39.85 104 LEU A C 1
ATOM 595 O O . LEU A 1 82 ? 6.234 32.017 8.423 1.00 37.07 104 LEU A O 1
ATOM 600 N N . VAL A 1 83 ? 7.908 33.493 8.224 1.00 35.55 105 VAL A N 1
ATOM 601 C CA . VAL A 1 83 ? 7.482 33.993 6.950 1.00 37.43 105 VAL A CA 1
ATOM 602 C C . VAL A 1 83 ? 8.548 33.592 5.946 1.00 41.27 105 VAL A C 1
ATOM 603 O O . VAL A 1 83 ? 9.670 34.091 6.000 1.00 41.03 105 VAL A O 1
ATOM 607 N N . ARG A 1 84 ? 8.193 32.698 5.031 1.00 36.42 106 ARG A N 1
ATOM 608 C CA . ARG A 1 84 ? 9.178 32.073 4.156 1.00 32.96 106 ARG A CA 1
ATOM 609 C C . ARG A 1 84 ? 8.860 32.293 2.698 1.00 40.75 106 ARG A C 1
ATOM 610 O O . ARG A 1 84 ? 7.813 31.836 2.215 1.00 40.31 106 ARG A O 1
ATOM 618 N N . GLU A 1 85 ? 9.771 32.993 2.006 1.00 40.94 107 GLU A N 1
ATOM 619 C CA . GLU A 1 85 ? 9.731 33.148 0.564 1.00 43.06 107 GLU A CA 1
ATOM 620 C C . GLU A 1 85 ? 10.984 32.581 -0.091 1.00 45.72 107 GLU A C 1
ATOM 621 O O . GLU A 1 85 ? 12.061 32.470 0.520 1.00 42.04 107 GLU A O 1
ATOM 627 N N . ASN A 1 86 ? 10.839 32.218 -1.350 1.00 38.05 108 ASN A N 1
ATOM 628 C CA . ASN A 1 86 ? 11.918 31.563 -2.072 1.00 38.67 108 ASN A CA 1
ATOM 629 C C . ASN A 1 86 ? 12.825 32.649 -2.698 1.00 39.50 108 ASN A C 1
ATOM 630 O O . ASN A 1 86 ? 12.518 33.831 -2.609 1.00 41.01 108 ASN A O 1
ATOM 635 N N . THR A 1 87 ? 13.861 32.223 -3.395 1.00 44.49 109 THR A N 1
ATOM 63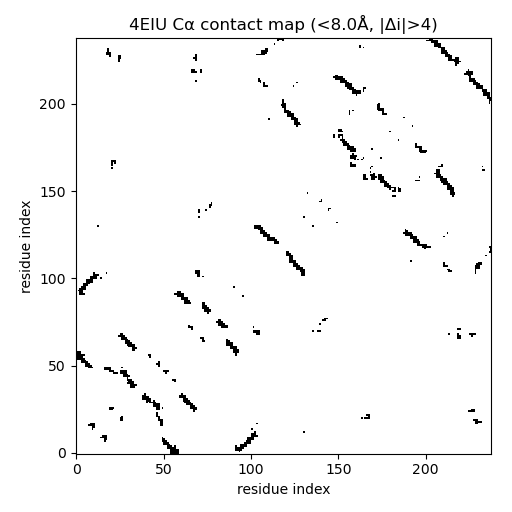6 C CA . THR A 1 87 ? 14.845 33.175 -3.930 1.00 48.90 109 THR A CA 1
ATOM 637 C C . THR A 1 87 ? 14.298 33.977 -5.100 1.00 51.01 109 THR A C 1
ATOM 638 O O . THR A 1 87 ? 14.885 34.990 -5.451 1.00 48.85 109 THR A O 1
ATOM 642 N N . ASP A 1 88 ? 13.212 33.520 -5.741 1.00 43.01 110 ASP A N 1
ATOM 643 C CA . ASP A 1 88 ? 12.519 34.323 -6.765 1.00 45.10 110 ASP A CA 1
ATOM 644 C C . ASP A 1 88 ? 11.592 35.370 -6.172 1.00 42.74 110 ASP A C 1
ATOM 645 O O . ASP A 1 88 ? 10.988 36.132 -6.913 1.00 49.67 110 ASP A O 1
ATOM 650 N N . GLY A 1 89 ? 11.460 35.384 -4.866 1.00 40.92 111 GLY A N 1
ATOM 651 C CA . GLY A 1 89 ? 10.589 36.310 -4.145 1.00 47.04 111 GLY A CA 1
ATOM 652 C C . GLY A 1 89 ? 9.174 35.787 -3.833 1.00 43.93 111 GLY A C 1
ATOM 653 O O . GLY A 1 89 ? 8.353 36.543 -3.353 1.00 46.13 111 GLY A O 1
ATOM 654 N N . THR A 1 90 ? 8.888 34.523 -4.176 1.00 45.03 112 THR A N 1
ATOM 655 C CA . THR A 1 90 ? 7.547 33.967 -4.045 1.00 42.52 112 THR A CA 1
ATOM 656 C C . THR A 1 90 ? 7.296 33.446 -2.650 1.00 41.93 112 THR A C 1
ATOM 657 O O . THR A 1 90 ? 8.070 32.637 -2.104 1.00 40.46 112 THR A O 1
ATOM 661 N N . LEU A 1 91 ? 6.225 33.910 -2.050 1.00 36.37 113 LEU A N 1
ATOM 662 C CA . LEU A 1 91 ? 5.868 33.456 -0.718 1.00 37.58 113 LEU A CA 1
ATOM 663 C C . LEU A 1 91 ? 5.384 31.988 -0.702 1.00 40.53 113 LEU A C 1
ATOM 664 O O . LEU A 1 91 ? 4.514 31.603 -1.467 1.00 40.11 113 LEU A O 1
ATOM 669 N N . LEU A 1 92 ? 5.940 31.233 0.230 1.00 37.20 114 LEU A N 1
ATOM 670 C CA . LEU A 1 92 ? 5.683 29.803 0.431 1.00 42.78 114 LEU A CA 1
ATOM 671 C C . LEU A 1 92 ? 4.889 29.531 1.715 1.00 39.13 114 LEU A C 1
ATOM 672 O O . LEU A 1 92 ? 4.027 28.698 1.736 1.00 41.99 114 LEU A O 1
ATOM 677 N N . HIS A 1 93 ? 5.166 30.264 2.758 1.00 37.96 115 HIS A N 1
ATOM 678 C CA . HIS A 1 93 ? 4.529 30.088 4.062 1.00 38.80 115 HIS A CA 1
ATOM 679 C C . HIS A 1 93 ? 4.459 31.359 4.797 1.00 40.14 115 HIS A C 1
ATOM 680 O O . HIS A 1 93 ? 5.444 32.129 4.864 1.00 38.52 115 HIS A O 1
ATOM 687 N N . ASP A 1 94 ? 3.321 31.659 5.393 1.00 40.23 116 ASP A N 1
ATOM 688 C CA . ASP A 1 94 ? 3.245 32.853 6.228 1.00 40.29 116 ASP A CA 1
ATOM 689 C C . ASP A 1 94 ? 2.644 32.450 7.583 1.00 44.05 116 ASP A C 1
ATOM 690 O O . ASP A 1 94 ? 1.453 32.268 7.688 1.00 42.29 116 ASP A O 1
ATOM 695 N N . GLY A 1 95 ? 3.512 32.290 8.570 1.00 41.99 117 GLY A N 1
ATOM 696 C CA . GLY A 1 95 ? 3.143 31.916 9.942 1.00 44.67 117 GLY A CA 1
ATOM 697 C C . GLY A 1 95 ? 3.087 33.095 10.904 1.00 47.97 117 GLY A C 1
ATOM 698 O O . GLY A 1 95 ? 3.098 32.885 12.100 1.00 48.59 117 GLY A O 1
ATOM 699 N N . SER A 1 96 ? 3.010 34.319 10.381 1.00 42.82 118 SER A N 1
ATOM 700 C CA . SER A 1 96 ? 2.686 35.512 11.186 1.00 48.19 118 SER A CA 1
ATOM 701 C C . SER A 1 96 ? 1.229 35.443 11.648 1.00 47.96 118 SER A C 1
ATOM 702 O O . SER A 1 96 ? 0.481 34.606 11.188 1.00 49.54 118 SER A O 1
ATOM 705 N N . VAL A 1 97 ? 0.818 36.341 12.546 1.00 44.53 119 VAL A N 1
ATOM 706 C CA . VAL A 1 97 ? -0.493 36.258 13.213 1.00 47.43 119 VAL A CA 1
ATOM 707 C C . VAL A 1 97 ? -1.268 37.479 12.760 1.00 50.73 119 VAL A C 1
ATOM 708 O O . VAL A 1 97 ? -0.713 38.575 12.729 1.00 46.32 119 VAL A O 1
ATOM 712 N N . ASN A 1 98 ? -2.530 37.322 12.383 1.00 44.16 120 ASN A N 1
ATOM 713 C CA . ASN A 1 98 ? -3.385 38.483 12.199 1.00 50.28 120 ASN A CA 1
ATOM 714 C C . ASN A 1 98 ? -4.329 38.568 13.373 1.00 57.82 120 ASN A C 1
ATOM 715 O O . ASN A 1 98 ? -4.927 37.574 13.761 1.00 55.15 120 ASN A O 1
ATOM 720 N N . THR A 1 99 ? -4.453 39.752 13.963 1.00 57.65 121 THR A N 1
ATOM 721 C CA . THR A 1 99 ? -5.315 39.922 15.120 1.00 52.59 121 THR A CA 1
ATOM 722 C C . THR A 1 99 ? -5.766 41.359 15.188 1.00 52.30 121 THR A C 1
ATOM 723 O O . THR A 1 99 ? -5.029 42.262 14.791 1.00 52.68 121 THR A O 1
ATOM 727 N N . GLU A 1 100 ? -6.984 41.558 15.671 1.00 54.17 122 GLU A N 1
ATOM 728 C CA . GLU A 1 100 ? -7.414 42.852 16.178 1.00 57.22 122 GLU A CA 1
ATOM 729 C C . GLU A 1 100 ? -6.482 43.234 17.322 1.00 58.55 122 GLU A C 1
ATOM 730 O O . GLU A 1 100 ? -6.081 42.368 18.091 1.00 55.50 122 GLU A O 1
ATOM 736 N N . ILE A 1 101 ? -6.127 44.516 17.437 1.00 59.25 123 ILE A N 1
ATOM 737 C CA . ILE A 1 101 ? -5.438 45.001 18.655 1.00 57.28 123 ILE A CA 1
ATOM 738 C C . ILE A 1 101 ? -6.330 46.051 19.255 1.00 58.81 123 ILE A C 1
ATOM 739 O O . ILE A 1 101 ? -6.561 47.092 18.622 1.00 58.42 123 ILE A O 1
ATOM 744 N N . SER A 1 102 ? -6.863 45.744 20.445 1.00 56.40 124 SER A N 1
ATOM 745 C CA . SER A 1 102 ? -7.935 46.540 21.102 1.00 61.44 124 SER A CA 1
ATOM 746 C C . SER A 1 102 ? -7.881 46.295 22.604 1.00 62.89 124 SER A C 1
ATOM 747 O O . SER A 1 102 ? -7.792 45.149 23.023 1.00 60.71 124 SER A O 1
ATOM 750 N N . GLY A 1 103 ? -7.941 47.340 23.428 1.00 65.35 125 GLY A N 1
ATOM 751 C CA . GLY A 1 103 ? -7.733 47.157 24.883 1.00 56.21 125 GLY A CA 1
ATOM 752 C C . GLY A 1 103 ? -6.322 46.629 25.108 1.00 59.21 125 GLY A C 1
ATOM 753 O O . GLY A 1 103 ? -5.355 47.253 24.661 1.00 56.83 125 GLY A O 1
ATOM 754 N N . THR A 1 104 ? -6.200 45.505 25.807 1.00 57.75 126 THR A N 1
ATOM 755 C CA . THR A 1 104 ? -4.956 44.723 25.832 1.00 62.52 126 THR A CA 1
ATOM 756 C C . THR A 1 104 ? -5.195 43.434 25.040 1.00 63.14 126 THR A C 1
ATOM 757 O O . THR A 1 104 ? -6.157 42.719 25.304 1.00 73.16 126 THR A O 1
ATOM 761 N N . THR A 1 105 ? -4.327 43.160 24.078 1.00 53.63 127 THR A N 1
ATOM 762 C CA . THR A 1 105 ? -4.406 41.985 23.246 1.00 50.75 127 THR A CA 1
ATOM 763 C C . THR A 1 105 ? -3.165 41.192 23.532 1.00 50.53 127 THR A C 1
ATOM 764 O O . THR A 1 105 ? -2.073 41.712 23.415 1.00 52.40 127 THR A O 1
ATOM 768 N N . LYS A 1 106 ? -3.340 39.938 23.933 1.00 47.60 128 LYS A N 1
ATOM 769 C CA . LYS A 1 106 ? -2.241 39.014 24.237 1.00 46.43 128 LYS A CA 1
ATOM 770 C C . LYS A 1 106 ? -2.061 38.071 23.093 1.00 50.97 128 LYS A C 1
ATOM 771 O O . LYS A 1 106 ? -3.046 37.585 22.550 1.00 51.84 128 LYS A O 1
ATOM 777 N N . VAL A 1 107 ? -0.818 37.786 22.693 1.00 44.33 129 VAL A N 1
ATOM 778 C CA . VAL A 1 107 ? -0.586 36.851 21.600 1.00 44.60 129 VAL A CA 1
ATOM 779 C C . VAL A 1 107 ? 0.535 35.919 22.062 1.00 55.87 129 VAL A C 1
ATOM 780 O O . VAL A 1 107 ? 1.409 36.294 22.865 1.00 43.27 129 VAL A O 1
ATOM 784 N N . LYS A 1 108 ? 0.522 34.702 21.547 1.00 52.44 130 LYS A N 1
ATOM 785 C CA . LYS A 1 108 ? 1.575 33.745 21.863 1.00 47.63 130 LYS A CA 1
ATOM 786 C C . LYS A 1 108 ? 2.113 33.185 20.575 1.00 53.35 130 LYS A C 1
ATOM 787 O O . LYS A 1 108 ? 1.316 32.773 19.732 1.00 51.05 130 LYS A O 1
ATOM 793 N N . PHE A 1 109 ? 3.446 33.208 20.403 1.00 40.99 131 PHE A N 1
ATOM 794 C CA . PHE A 1 109 ? 4.098 32.657 19.232 1.00 38.97 131 PHE A CA 1
ATOM 795 C C . PHE A 1 109 ? 4.842 31.387 19.629 1.00 43.16 131 PHE A C 1
ATOM 796 O O . PHE A 1 109 ? 5.679 31.412 20.507 1.00 43.57 131 PHE A O 1
ATOM 804 N N . GLU A 1 110 ? 4.588 30.302 18.915 1.00 42.09 132 GLU A N 1
ATOM 805 C CA . GLU A 1 110 ? 5.342 29.078 19.118 1.00 44.58 132 GLU A CA 1
ATOM 806 C C . GLU A 1 110 ? 6.305 28.977 17.974 1.00 41.01 132 GLU A C 1
ATOM 807 O O . GLU A 1 110 ? 5.870 28.941 16.826 1.00 43.53 132 GLU A O 1
ATOM 813 N N . VAL A 1 111 ? 7.598 28.878 18.281 1.00 39.08 133 VAL A N 1
ATOM 814 C CA . VAL A 1 111 ? 8.669 28.923 17.284 1.00 34.23 133 VAL A CA 1
ATOM 815 C C . VAL A 1 111 ? 9.575 27.709 17.501 1.00 35.46 133 VAL A C 1
ATOM 816 O O . VAL A 1 111 ? 9.369 26.905 18.414 1.00 38.01 133 VAL A O 1
ATOM 820 N N . GLN A 1 112 ? 10.532 27.565 16.613 1.00 34.63 134 GLN A N 1
ATOM 821 C CA . GLN A 1 112 ? 11.476 26.428 16.610 1.00 36.95 134 GLN A CA 1
ATOM 822 C C . GLN A 1 112 ? 12.881 27.056 16.677 1.00 37.67 134 GLN A C 1
ATOM 823 O O . GLN A 1 112 ? 13.471 27.365 15.651 1.00 35.69 134 GLN A O 1
ATOM 829 N N . PRO A 1 113 ? 13.402 27.247 17.910 1.00 39.30 135 PRO A N 1
ATOM 830 C CA . PRO A 1 113 ? 14.695 27.895 18.044 1.00 37.92 135 PRO A CA 1
ATOM 831 C C . PRO A 1 113 ? 15.775 27.005 17.433 1.00 39.38 135 PRO A C 1
ATOM 832 O O . PRO A 1 113 ? 15.660 25.817 17.475 1.00 37.50 135 PRO A O 1
ATOM 836 N N . PHE A 1 114 ? 16.834 27.613 16.912 1.00 38.83 136 PHE A N 1
ATOM 837 C CA . PHE A 1 114 ? 17.874 26.839 16.282 1.00 38.13 136 PHE A CA 1
ATOM 838 C C . PHE A 1 114 ? 18.637 25.979 17.297 1.00 43.00 136 PHE A C 1
ATOM 839 O O . PHE A 1 114 ? 18.985 24.839 17.010 1.00 41.37 136 PHE A O 1
ATOM 847 N N . LEU A 1 115 ? 18.904 26.554 18.463 1.00 40.52 137 LEU A N 1
ATOM 848 C CA . LEU A 1 115 ? 19.748 25.963 19.531 1.00 43.60 137 LEU A CA 1
ATOM 849 C C . LEU A 1 115 ? 19.153 26.211 20.910 1.00 43.62 137 LEU A C 1
ATOM 850 O O . LEU A 1 115 ? 18.484 27.220 21.137 1.00 43.55 137 LEU A O 1
ATOM 855 N N . ASN A 1 116 ? 19.387 25.266 21.808 1.00 46.69 138 ASN A N 1
ATOM 856 C CA . ASN A 1 116 ? 19.178 25.442 23.214 1.00 48.99 138 ASN A CA 1
ATOM 857 C C . ASN A 1 116 ? 20.533 25.536 23.874 1.00 53.41 138 ASN A C 1
ATOM 858 O O . ASN A 1 116 ? 21.440 24.741 23.576 1.00 48.39 138 ASN A O 1
ATOM 863 N N . VAL A 1 117 ? 20.671 26.492 24.771 1.00 47.78 139 VAL A N 1
ATOM 864 C CA . VAL A 1 117 ? 21.959 26.784 25.397 1.00 49.60 139 VAL A CA 1
ATOM 865 C C . VAL A 1 117 ? 21.755 26.917 26.887 1.00 55.92 139 VAL A C 1
ATOM 866 O O . VAL A 1 117 ? 20.927 27.708 27.317 1.00 53.43 139 VAL A O 1
ATOM 870 N N . GLU A 1 118 ? 22.513 26.157 27.675 1.00 57.90 140 GLU A N 1
ATOM 871 C CA . GLU A 1 118 ? 22.359 26.198 29.128 1.00 64.03 140 GLU A CA 1
ATOM 872 C C . GLU A 1 118 ? 23.707 26.101 29.809 1.00 68.29 140 GLU A C 1
ATOM 873 O O . GLU A 1 118 ? 24.670 25.567 29.244 1.00 65.75 140 GLU A O 1
ATOM 879 N N . PHE A 1 119 ? 23.765 26.611 31.031 1.00 64.20 141 PHE A N 1
ATOM 880 C CA . PHE A 1 119 ? 24.890 26.305 31.931 1.00 65.37 141 PHE A CA 1
ATOM 881 C C . PHE A 1 119 ? 24.684 24.936 32.564 1.00 71.72 141 PHE A C 1
ATOM 882 O O . PHE A 1 119 ? 23.551 24.520 32.787 1.00 70.09 141 PHE A O 1
ATOM 890 N N . VAL A 1 120 ? 25.770 24.224 32.846 1.00 76.26 142 VAL A N 1
ATOM 891 C CA . VAL A 1 120 ? 25.657 22.941 33.524 1.00 80.48 142 VAL A CA 1
ATOM 892 C C . VAL A 1 120 ? 26.028 23.103 34.991 1.00 91.88 142 VAL A C 1
ATOM 893 O O . VAL A 1 120 ? 25.200 22.835 35.859 1.00 103.51 142 VAL A O 1
ATOM 897 N N . GLY A 1 121 ? 27.237 23.570 35.283 1.00 80.43 143 GLY A N 1
ATOM 898 C CA . GLY A 1 121 ? 27.616 23.765 36.697 1.00 102.97 143 GLY A CA 1
ATOM 899 C C . GLY A 1 121 ? 27.282 25.146 37.234 1.00 91.86 143 GLY A C 1
ATOM 900 O O . GLY A 1 121 ? 26.613 25.926 36.585 1.00 91.60 143 GLY A O 1
ATOM 901 N N . ASN A 1 122 ? 27.757 25.433 38.440 1.00 92.82 144 ASN A N 1
ATOM 902 C CA . ASN A 1 122 ? 27.930 26.810 38.904 1.00 93.88 144 ASN A CA 1
ATOM 903 C C . ASN A 1 122 ? 29.281 27.289 38.391 1.00 92.60 144 ASN A C 1
ATOM 904 O O . ASN A 1 122 ? 30.257 26.550 38.482 1.00 100.13 144 ASN A O 1
ATOM 909 N N . PRO A 1 123 ? 29.356 28.512 37.845 1.00 90.00 145 PRO A N 1
ATOM 910 C CA . PRO A 1 123 ? 30.669 28.993 37.393 1.00 91.72 145 PRO A CA 1
ATOM 911 C C . PRO A 1 123 ? 31.715 29.125 38.521 1.00 95.62 145 PRO A C 1
ATOM 912 O O . PRO A 1 123 ? 31.510 29.905 39.435 1.00 108.93 145 PRO A O 1
ATOM 916 N N . GLN A 1 124 ? 32.800 28.351 38.467 1.00 105.33 146 GLN A N 1
ATOM 917 C CA . GLN A 1 124 ? 33.929 28.502 39.411 1.00 102.08 146 GLN A CA 1
ATOM 918 C C . GLN A 1 124 ? 34.636 29.838 39.151 1.00 100.51 146 GLN A C 1
ATOM 919 O O . GLN A 1 124 ? 34.748 30.251 38.009 1.00 101.02 146 GLN A O 1
ATOM 925 N N . VAL A 1 125 ? 35.147 30.489 40.192 1.00 105.27 147 VAL A N 1
ATOM 926 C CA . VAL A 1 125 ? 36.008 31.679 40.039 1.00 106.06 147 VAL A CA 1
ATOM 927 C C . VAL A 1 125 ? 37.341 31.440 40.752 1.00 118.04 147 VAL A C 1
ATOM 928 O O . VAL A 1 125 ? 37.368 30.915 41.866 1.00 111.98 147 VAL A O 1
ATOM 932 N N . SER A 1 126 ? 38.442 31.808 40.096 1.00 126.03 148 SER A N 1
ATOM 933 C CA . SER A 1 126 ? 39.783 31.750 40.691 1.00 132.66 148 SER A CA 1
ATOM 934 C C . SER A 1 126 ? 40.644 32.846 40.068 1.00 138.15 148 SER A C 1
ATOM 935 O O . SER A 1 126 ? 40.885 32.837 38.858 1.00 132.79 148 SER A O 1
ATOM 937 N N . ASN A 1 127 ? 41.076 33.786 40.911 1.00 135.87 149 ASN A N 1
ATOM 938 C CA . ASN A 1 127 ? 41.836 34.984 40.516 1.00 130.22 149 ASN A CA 1
ATOM 939 C C . ASN A 1 127 ? 41.148 35.948 39.535 1.00 118.03 149 ASN A C 1
ATOM 940 O O . ASN A 1 127 ? 41.765 36.446 38.576 1.00 132.30 149 ASN A O 1
ATOM 945 N N . GLY A 1 128 ? 39.864 36.215 39.772 1.00 115.15 150 GLY A N 1
ATOM 946 C CA . GLY A 1 128 ? 39.116 37.159 38.930 1.00 99.86 150 GLY A CA 1
ATOM 947 C C . GLY A 1 128 ? 38.806 36.697 37.501 1.00 102.97 150 GLY A C 1
ATOM 948 O O . GLY A 1 128 ? 38.222 37.464 36.710 1.00 85.52 150 GLY A O 1
ATOM 949 N N . VAL A 1 129 ? 39.199 35.462 37.170 1.00 109.58 151 VAL A N 1
ATOM 950 C CA . VAL A 1 129 ? 38.807 34.817 35.924 1.00 111.06 151 VAL A CA 1
ATOM 951 C C . VAL A 1 129 ? 37.691 33.829 36.278 1.00 104.76 151 VAL A C 1
ATOM 952 O O . VAL A 1 129 ? 37.790 33.102 37.275 1.00 99.23 151 VAL A O 1
ATOM 956 N N . ILE A 1 130 ? 36.619 33.853 35.481 1.00 99.73 152 ILE A N 1
ATOM 957 C CA . ILE A 1 130 ? 35.450 32.984 35.672 1.00 99.53 152 ILE A CA 1
ATOM 958 C C . ILE A 1 130 ? 35.447 31.849 34.646 1.00 93.70 152 ILE A C 1
ATOM 959 O O . ILE A 1 130 ? 35.833 32.048 33.481 1.00 94.33 152 ILE A O 1
ATOM 964 N N . LYS A 1 131 ? 34.983 30.675 35.083 1.00 93.36 153 LYS A N 1
ATOM 965 C CA . LYS A 1 131 ? 35.015 29.458 34.270 1.00 96.26 153 LYS A CA 1
ATOM 966 C C . LYS A 1 131 ? 33.698 28.724 34.434 1.00 91.19 153 LYS A C 1
ATOM 967 O O . LYS A 1 131 ? 33.278 28.465 35.565 1.00 90.99 153 LYS A O 1
ATOM 973 N N . ALA A 1 132 ? 33.080 28.374 33.307 1.00 80.65 154 ALA A N 1
ATOM 974 C CA . ALA A 1 132 ? 31.750 27.781 33.274 1.00 80.98 154 ALA A CA 1
ATOM 975 C C . ALA A 1 132 ? 31.693 26.598 32.326 1.00 77.53 154 ALA A C 1
ATOM 976 O O . ALA A 1 132 ? 32.494 26.505 31.397 1.00 83.02 154 ALA A O 1
ATOM 978 N N . GLN A 1 133 ? 30.722 25.716 32.569 1.00 81.30 155 GLN A N 1
ATOM 979 C CA . GLN A 1 133 ? 30.367 24.620 31.674 1.00 79.39 155 GLN A CA 1
ATOM 980 C C . GLN A 1 133 ? 29.092 24.981 30.901 1.00 77.21 155 GLN A C 1
ATOM 981 O O . GLN A 1 133 ? 28.041 25.257 31.507 1.00 78.64 155 GLN A O 1
ATOM 987 N N . VAL A 1 134 ? 29.193 25.006 29.571 1.00 70.17 156 VAL A N 1
ATOM 988 C CA . VAL A 1 134 ? 28.063 25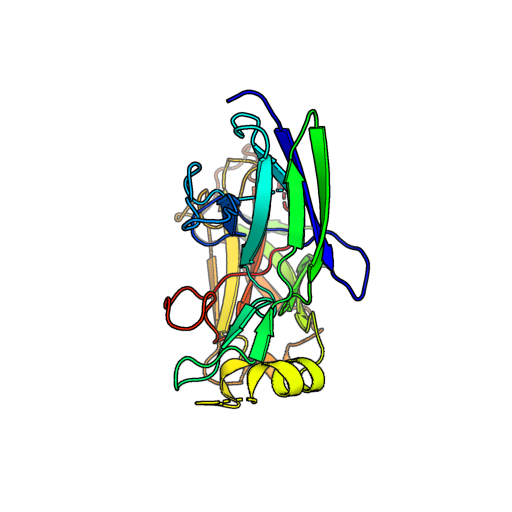.343 28.686 1.00 65.72 156 VAL A CA 1
ATOM 989 C C . VAL A 1 134 ? 27.661 24.120 27.877 1.00 69.88 156 VAL A C 1
ATOM 990 O O . VAL A 1 134 ? 28.529 23.400 27.353 1.00 69.43 156 VAL A O 1
ATOM 994 N N . ARG A 1 135 ? 26.354 23.874 27.763 1.00 67.50 157 ARG A N 1
ATOM 995 C CA . ARG A 1 135 ? 25.879 22.774 26.922 1.00 69.76 157 ARG A CA 1
ATOM 996 C C . ARG A 1 135 ? 25.000 23.311 25.793 1.00 64.62 157 ARG A C 1
ATOM 997 O O . ARG A 1 135 ? 23.960 23.899 26.052 1.00 56.44 157 ARG A O 1
ATOM 1005 N N . VAL A 1 136 ? 25.423 23.101 24.544 1.00 58.33 158 VAL A N 1
ATOM 1006 C CA . VAL A 1 136 ? 24.630 23.483 23.371 1.00 57.30 158 VAL A CA 1
ATOM 1007 C C . VAL A 1 136 ? 23.982 22.263 22.711 1.00 55.13 158 VAL A C 1
ATOM 1008 O O . VAL A 1 136 ? 24.644 21.253 22.415 1.00 54.44 158 VAL A O 1
ATOM 1012 N N . THR A 1 137 ? 22.682 22.355 22.469 1.00 50.29 159 THR A N 1
ATOM 1013 C CA . THR A 1 137 ? 21.952 21.307 21.720 1.00 51.96 159 THR A CA 1
ATOM 1014 C C . THR A 1 137 ? 21.072 21.919 20.646 1.00 50.37 159 THR A C 1
ATOM 1015 O O . THR A 1 137 ? 20.743 23.105 20.697 1.00 47.21 159 THR A O 1
ATOM 1019 N N . ARG A 1 138 ? 20.683 21.116 19.661 1.00 50.06 160 ARG A N 1
ATOM 1020 C CA . ARG A 1 138 ? 19.725 21.559 18.638 1.00 48.49 160 ARG A CA 1
ATOM 1021 C C . ARG A 1 138 ? 18.364 21.888 19.249 1.00 44.80 160 ARG A C 1
ATOM 1022 O O . ARG A 1 138 ? 17.849 21.122 20.048 1.00 50.20 160 ARG A O 1
ATOM 1030 N N . GLY A 1 139 ? 17.784 23.020 18.890 1.00 45.12 161 GLY A N 1
ATOM 1031 C CA . GLY A 1 139 ? 16.477 23.387 19.425 1.00 46.87 161 GLY A CA 1
ATOM 1032 C C . GLY A 1 139 ? 15.353 22.794 18.577 1.00 45.06 161 GLY A C 1
ATOM 1033 O O . GLY A 1 139 ? 14.200 22.723 19.021 1.00 45.25 161 GLY A O 1
ATOM 1034 N N . VAL A 1 140 ? 15.685 22.433 17.337 1.00 43.13 162 VAL A N 1
ATOM 1035 C CA . VAL A 1 140 ? 14.764 21.848 16.369 1.00 43.74 162 VAL A CA 1
ATOM 1036 C C . VAL A 1 140 ? 15.598 20.840 15.586 1.00 43.15 162 VAL A C 1
ATOM 1037 O O . VAL A 1 140 ? 16.805 21.059 15.384 1.00 46.40 162 VAL A O 1
ATOM 1041 N N . SER A 1 141 ? 14.992 19.734 15.174 1.00 43.80 163 SER A N 1
ATOM 1042 C CA . SER A 1 141 ? 15.744 18.708 14.454 1.00 51.18 163 SER A CA 1
ATOM 1043 C C . SER A 1 141 ? 16.263 19.259 13.132 1.00 49.67 163 SER A C 1
ATOM 1044 O O . SER A 1 141 ? 15.599 20.085 12.430 1.00 41.93 163 SER A O 1
ATOM 1047 N N . ASP A 1 142 ? 17.468 18.825 12.791 1.00 46.64 164 ASP A N 1
ATOM 1048 C CA . ASP A 1 142 ? 18.062 19.133 11.482 1.00 45.86 164 ASP A CA 1
ATOM 1049 C C . ASP A 1 142 ? 17.095 18.780 10.310 1.00 50.35 164 ASP A C 1
ATOM 1050 O O . ASP A 1 142 ? 17.052 19.518 9.327 1.00 44.07 164 ASP A O 1
ATOM 1055 N N . GLU A 1 143 ? 16.286 17.715 10.472 1.00 48.31 165 GLU A N 1
ATOM 1056 C CA . GLU A 1 143 ? 15.337 17.243 9.424 1.00 49.31 165 GLU A CA 1
ATOM 1057 C C . GLU A 1 143 ? 14.271 18.286 9.196 1.00 44.99 165 GLU A C 1
ATOM 1058 O O . GLU A 1 143 ? 13.997 18.620 8.058 1.00 44.54 165 GLU A O 1
ATOM 1060 N N . VAL A 1 144 ? 13.689 18.797 10.294 1.00 48.18 166 VAL A N 1
ATOM 1061 C CA . VAL A 1 144 ? 12.676 19.878 10.229 1.00 43.77 166 VAL A CA 1
ATOM 1062 C C . VAL A 1 144 ? 13.273 21.167 9.687 1.00 42.24 166 VAL A C 1
ATOM 1063 O O . VAL A 1 144 ? 12.651 21.841 8.873 1.00 42.03 166 VAL A O 1
ATOM 1067 N N . PHE A 1 145 ? 14.460 21.540 10.166 1.00 41.23 167 PHE A N 1
ATOM 1068 C CA . PHE A 1 145 ? 15.142 22.714 9.632 1.00 41.36 167 PHE A CA 1
ATOM 1069 C C . PHE A 1 145 ? 15.263 22.630 8.144 1.00 41.66 167 PHE A C 1
ATOM 1070 O O . PHE A 1 145 ? 14.776 23.520 7.424 1.00 36.31 167 PHE A O 1
ATOM 1078 N N . ARG A 1 146 ? 15.847 21.531 7.652 1.00 38.99 168 ARG A N 1
ATOM 1079 C CA . ARG A 1 146 ? 15.923 21.366 6.211 1.00 42.72 168 ARG A CA 1
ATOM 1080 C C . ARG A 1 146 ? 14.555 21.331 5.503 1.00 41.05 168 ARG A C 1
ATOM 1081 O O . ARG A 1 146 ? 14.380 21.935 4.454 1.00 40.22 168 ARG A O 1
ATOM 1089 N N . GLU A 1 147 ? 13.602 20.576 6.048 1.00 44.29 169 GLU A N 1
ATOM 1090 C CA . GLU A 1 147 ? 12.263 20.502 5.434 1.00 41.54 169 GLU A CA 1
ATOM 1091 C C . GLU A 1 147 ? 11.651 21.909 5.238 1.00 42.19 169 GLU A C 1
ATOM 1092 O O . GLU A 1 147 ? 11.035 22.177 4.215 1.00 40.06 169 GLU A O 1
ATOM 1098 N N . LYS A 1 148 ? 11.819 22.808 6.205 1.00 39.81 170 LYS A N 1
ATOM 1099 C CA . LYS A 1 148 ? 11.176 24.111 6.106 1.00 40.56 170 LYS A CA 1
ATOM 1100 C C . LYS A 1 148 ? 12.030 25.138 5.317 1.00 40.37 170 LYS A C 1
ATOM 1101 O O . LYS A 1 148 ? 11.495 26.029 4.677 1.00 38.40 170 LYS A O 1
ATOM 1107 N N . ILE A 1 149 ? 13.349 25.006 5.366 1.00 38.54 171 ILE A N 1
ATOM 1108 C CA . ILE A 1 149 ? 14.246 26.014 4.762 1.00 37.09 171 ILE A CA 1
ATOM 1109 C C . ILE A 1 149 ? 14.743 25.668 3.353 1.00 36.17 171 ILE A C 1
ATOM 1110 O O . ILE A 1 149 ? 14.823 26.561 2.509 1.00 38.25 171 ILE A O 1
ATOM 1115 N N . GLN A 1 150 ? 15.085 24.392 3.102 1.00 40.12 172 GLN A N 1
ATOM 1116 C CA . GLN A 1 150 ? 15.512 23.965 1.737 1.00 43.09 172 GLN A CA 1
ATOM 1117 C C . GLN A 1 150 ? 14.573 24.461 0.624 1.00 43.09 172 GLN A C 1
ATOM 1118 O O . GLN A 1 150 ? 15.083 24.969 -0.384 1.00 42.50 172 GLN A O 1
ATOM 1124 N N . PRO A 1 151 ? 13.220 24.441 0.844 1.00 46.43 173 PRO A N 1
ATOM 1125 C CA . PRO A 1 151 ? 12.341 24.887 -0.286 1.00 48.49 173 PRO A CA 1
ATOM 1126 C C . PRO A 1 151 ? 12.479 26.345 -0.660 1.00 43.05 173 PRO A C 1
ATOM 1127 O O . PRO A 1 151 ? 12.058 26.742 -1.730 1.00 44.33 173 PRO A O 1
ATOM 1139 N N . GLY A 1 153 ? 15.177 27.704 -1.524 1.00 44.10 175 GLY A N 1
ATOM 1140 C CA . GLY A 1 153 ? 16.215 27.821 -2.543 1.00 45.69 175 GLY A CA 1
ATOM 1141 C C . GLY A 1 153 ? 17.541 28.298 -1.929 1.00 41.30 175 GLY A C 1
ATOM 1142 O O . GLY A 1 153 ? 17.599 28.724 -0.802 1.00 39.36 175 GLY A O 1
ATOM 1143 N N . ASN A 1 154 ? 18.589 28.230 -2.718 1.00 40.01 176 ASN A N 1
ATOM 1144 C CA . ASN A 1 154 ? 19.928 28.521 -2.264 1.00 43.41 176 ASN A CA 1
ATOM 1145 C C . ASN A 1 154 ? 20.242 27.757 -0.941 1.00 40.05 176 ASN A C 1
ATOM 1146 O O . ASN A 1 154 ? 20.815 28.280 -0.023 1.00 38.64 176 ASN A O 1
ATOM 1151 N N . TRP A 1 155 ? 19.779 26.519 -0.858 1.00 39.88 177 TRP A N 1
ATOM 1152 C CA . TRP A 1 155 ? 20.057 25.673 0.296 1.00 40.14 177 TRP A CA 1
ATOM 1153 C C . TRP A 1 155 ? 21.532 25.372 0.397 1.00 39.43 177 TRP A C 1
ATOM 1154 O O . TRP A 1 155 ? 22.221 25.119 -0.642 1.00 40.36 177 TRP A O 1
ATOM 1165 N N . LYS A 1 156 ? 22.032 25.344 1.615 1.00 41.86 178 LYS A N 1
ATOM 1166 C CA . LYS A 1 156 ? 23.405 24.819 1.894 1.00 42.14 178 LYS A CA 1
ATOM 1167 C C . LYS A 1 156 ? 23.405 24.051 3.225 1.00 39.99 178 LYS A C 1
ATOM 1168 O O . LYS A 1 156 ? 22.895 24.578 4.239 1.00 41.27 178 LYS A O 1
ATOM 1174 N N . ASP A 1 157 ? 24.003 22.858 3.264 1.00 40.48 179 ASP A N 1
ATOM 1175 C CA . ASP A 1 157 ? 24.082 22.083 4.495 1.00 40.92 179 ASP A CA 1
ATOM 1176 C C . ASP A 1 157 ? 24.790 22.919 5.559 1.00 41.91 179 ASP A C 1
ATOM 1177 O O . ASP A 1 157 ? 24.457 22.859 6.725 1.00 41.20 179 ASP A O 1
ATOM 1182 N N . GLU A 1 158 ? 25.750 23.742 5.150 1.00 41.05 180 GLU A N 1
ATOM 1183 C CA . GLU A 1 158 ? 26.546 24.523 6.126 1.00 41.43 180 GLU A CA 1
ATOM 1184 C C . GLU A 1 158 ? 25.751 25.576 6.912 1.00 46.42 180 GLU A C 1
ATOM 1185 O O . GLU A 1 158 ? 26.247 26.122 7.908 1.00 43.05 180 GLU A O 1
ATOM 1191 N N . TYR A 1 159 ? 24.528 25.866 6.474 1.00 39.46 181 TYR A N 1
ATOM 1192 C CA . TYR A 1 159 ? 23.648 26.751 7.246 1.00 40.26 181 TYR A CA 1
ATOM 1193 C C . TYR A 1 159 ? 23.437 26.223 8.684 1.00 47.64 181 TYR A C 1
ATOM 1194 O O . TYR A 1 159 ? 23.279 26.999 9.616 1.00 45.00 181 TYR A O 1
ATOM 1203 N N . LEU A 1 160 ? 23.487 24.909 8.866 1.00 42.94 182 LEU A N 1
ATOM 1204 C CA . LEU A 1 160 ? 23.329 24.308 10.175 1.00 41.69 182 LEU A CA 1
ATOM 1205 C C . LEU A 1 160 ? 24.550 24.377 11.097 1.00 42.75 182 LEU A C 1
ATOM 1206 O O . LEU A 1 160 ? 24.405 24.113 12.288 1.00 46.79 182 LEU A O 1
ATOM 1211 N N . ASN A 1 161 ? 25.728 24.781 10.593 1.00 46.95 183 ASN A N 1
ATOM 1212 C CA . ASN A 1 161 ? 26.949 24.752 11.400 1.00 50.44 183 ASN A CA 1
ATOM 1213 C C . ASN A 1 161 ? 26.810 25.689 12.619 1.00 51.25 183 ASN A C 1
ATOM 1214 O O . ASN A 1 161 ? 26.416 26.853 12.481 1.00 45.22 183 ASN A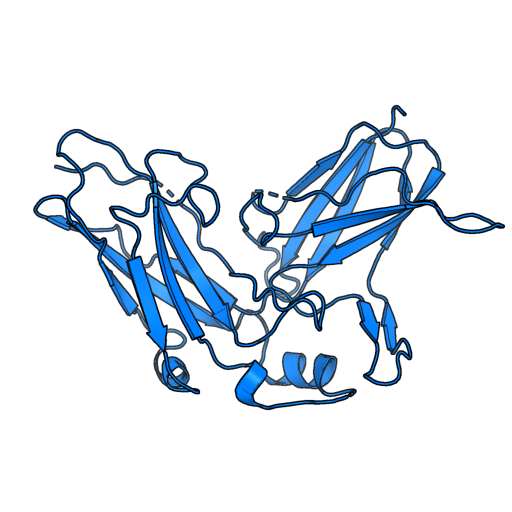 O 1
ATOM 1219 N N . VAL A 1 162 ? 27.092 25.161 13.806 1.00 46.54 184 VAL A N 1
ATOM 1220 C CA . VAL A 1 162 ? 27.259 25.987 14.991 1.00 47.85 184 VAL A CA 1
ATOM 1221 C C . VAL A 1 162 ? 28.623 26.678 14.884 1.00 49.84 184 VAL A C 1
ATOM 1222 O O . VAL A 1 162 ? 29.657 26.015 14.869 1.00 52.24 184 VAL A O 1
ATOM 1226 N N . THR A 1 163 ? 28.609 28.007 14.860 1.00 45.62 185 THR A N 1
ATOM 1227 C CA . THR A 1 163 ? 29.790 28.816 14.503 1.00 45.41 185 THR A CA 1
ATOM 1228 C C . THR A 1 163 ? 30.554 29.299 15.724 1.00 49.88 185 THR A C 1
ATOM 1229 O O . THR A 1 163 ? 31.748 29.571 15.634 1.00 56.25 185 THR A O 1
ATOM 1233 N N . ASP A 1 164 ? 29.883 29.438 16.867 1.00 51.50 186 ASP A N 1
ATOM 1234 C CA . ASP A 1 164 ? 30.537 29.994 18.052 1.00 50.99 186 ASP A CA 1
ATOM 1235 C C . ASP A 1 164 ? 29.724 29.826 19.318 1.00 58.69 186 ASP A C 1
ATOM 1236 O O . ASP A 1 164 ? 28.518 29.640 19.238 1.00 53.08 186 ASP A O 1
ATOM 1241 N N . ILE A 1 165 ? 30.417 29.870 20.465 1.00 56.58 187 ILE A N 1
ATOM 1242 C CA . ILE A 1 165 ? 29.813 30.047 21.774 1.00 56.01 187 ILE A CA 1
ATOM 1243 C C . ILE A 1 165 ? 30.336 31.351 22.355 1.00 63.67 187 ILE A C 1
ATOM 1244 O O . ILE A 1 165 ? 31.523 31.653 22.252 1.00 60.41 187 ILE A O 1
ATOM 1249 N N . GLN A 1 166 ? 29.455 32.115 22.988 1.00 56.97 188 GLN A N 1
ATOM 1250 C CA . GLN A 1 166 ? 29.864 33.350 23.666 1.00 64.43 188 GLN A CA 1
ATOM 1251 C C . GLN A 1 166 ? 29.650 33.158 25.140 1.00 63.65 188 GLN A C 1
ATOM 1252 O O . GLN A 1 166 ? 28.662 32.524 25.536 1.00 56.34 188 GLN A O 1
ATOM 1258 N N . PHE A 1 167 ? 30.568 33.717 25.935 1.00 60.87 189 PHE A N 1
ATOM 1259 C CA . PHE A 1 167 ? 30.425 33.834 27.367 1.00 59.38 189 PHE A CA 1
ATOM 1260 C C . PHE A 1 167 ? 30.417 35.333 27.666 1.00 61.05 189 PHE A C 1
ATOM 1261 O O . PHE A 1 167 ? 31.463 35.974 27.740 1.00 63.21 189 PHE A O 1
ATOM 1269 N N . PHE A 1 168 ? 29.206 35.896 27.729 1.00 57.80 190 PHE A N 1
ATOM 1270 C CA . PHE A 1 168 ? 29.016 37.311 27.968 1.00 60.85 190 PHE A CA 1
ATOM 1271 C C . PHE A 1 168 ? 29.139 37.570 29.465 1.00 62.44 190 PHE A C 1
ATOM 1272 O O . PHE A 1 168 ? 28.572 36.850 30.284 1.00 59.33 190 PHE A O 1
ATOM 1280 N N . VAL A 1 169 ? 29.912 38.591 29.812 1.00 63.09 191 VAL A N 1
ATOM 1281 C CA . VAL A 1 169 ? 30.065 39.010 31.202 1.00 65.72 191 VAL A CA 1
ATOM 1282 C C . VAL A 1 169 ? 29.766 40.500 31.280 1.00 67.83 191 VAL A C 1
ATOM 1283 O O . VAL A 1 169 ? 30.223 41.282 30.436 1.00 66.39 191 VAL A O 1
ATOM 1287 N N . SER A 1 170 ? 28.977 40.891 32.275 1.00 66.98 192 SER A N 1
ATOM 1288 C CA . SER A 1 170 ? 28.612 42.289 32.461 1.00 69.30 192 SER A CA 1
ATOM 1289 C C . SER A 1 170 ? 28.331 42.582 33.940 1.00 70.38 192 SER A C 1
ATOM 1290 O O . SER A 1 170 ? 27.884 41.704 34.692 1.00 66.47 192 SER A O 1
ATOM 1293 N N . TYR A 1 171 ? 28.596 43.818 34.360 1.00 67.63 193 TYR A N 1
ATOM 1294 C CA . TYR A 1 171 ? 28.103 44.285 35.654 1.00 72.19 193 TYR A CA 1
ATOM 1295 C C . TYR A 1 171 ? 26.565 44.314 35.672 1.00 68.49 193 TYR A C 1
ATOM 1296 O O . TYR A 1 171 ? 25.952 44.192 36.741 1.00 69.41 193 TYR A O 1
ATOM 1305 N N . SER A 1 172 ? 25.938 44.449 34.503 1.00 70.44 194 SER A N 1
ATOM 1306 C CA . SER A 1 172 ? 24.486 44.583 34.436 1.00 67.39 194 SER A CA 1
ATOM 1307 C C . SER A 1 172 ? 23.765 43.240 34.344 1.00 68.27 194 SER A C 1
ATOM 1308 O O . SER A 1 172 ? 24.201 42.314 33.614 1.00 56.82 194 SER A O 1
ATOM 1311 N N . ASN A 1 173 ? 22.630 43.144 35.047 1.00 59.68 195 ASN A N 1
ATOM 1312 C CA . ASN A 1 173 ? 21.824 41.921 35.001 1.00 61.12 195 ASN A CA 1
ATOM 1313 C C . ASN A 1 173 ? 21.058 41.730 33.692 1.00 56.21 195 ASN A C 1
ATOM 1314 O O . ASN A 1 173 ? 20.415 40.710 33.505 1.00 61.03 195 ASN A O 1
ATOM 1319 N N . THR A 1 174 ? 21.151 42.687 32.773 1.00 53.53 196 THR A N 1
ATOM 1320 C CA . THR A 1 174 ? 20.659 42.492 31.431 1.00 55.24 196 THR A CA 1
ATOM 1321 C C . THR A 1 174 ? 21.768 41.902 30.512 1.00 53.29 196 THR A C 1
ATOM 1322 O O . THR A 1 174 ? 21.651 41.993 29.299 1.00 53.67 196 THR A O 1
ATOM 1326 N N . VAL A 1 175 ? 22.811 41.313 31.113 1.00 51.32 197 VAL A N 1
ATOM 1327 C CA . VAL A 1 175 ? 23.924 40.678 30.384 1.00 52.48 197 VAL A CA 1
ATOM 1328 C C . VAL A 1 175 ? 23.440 39.953 29.107 1.00 55.39 197 VAL A C 1
ATOM 1329 O O . VAL A 1 175 ? 22.476 39.172 29.115 1.00 50.02 197 VAL A O 1
ATOM 1333 N N . GLY A 1 176 ? 24.131 40.271 28.020 1.00 51.05 198 GLY A N 1
ATOM 1334 C CA . GLY A 1 176 ? 23.939 39.662 26.722 1.00 50.76 198 GLY A CA 1
ATOM 1335 C C . GLY A 1 176 ? 24.784 40.450 25.754 1.00 52.64 198 GLY A C 1
ATOM 1336 O O . GLY A 1 176 ? 25.645 41.241 26.168 1.00 57.12 198 GLY A O 1
ATOM 1337 N N . TYR A 1 177 ? 24.544 40.269 24.462 1.00 47.89 199 TYR A N 1
ATOM 1338 C CA . TYR A 1 177 ? 25.363 40.992 23.496 1.00 49.01 199 TYR A CA 1
ATOM 1339 C C . TYR A 1 177 ? 25.378 42.506 23.722 1.00 53.29 199 TYR A C 1
ATOM 1340 O O . TYR A 1 177 ? 26.439 43.111 23.759 1.00 52.88 199 TYR A O 1
ATOM 1349 N N . ARG A 1 178 ? 24.208 43.121 23.862 1.00 50.69 200 ARG A N 1
ATOM 1350 C CA . ARG A 1 178 ? 24.157 44.573 23.957 1.00 58.03 200 ARG A CA 1
ATOM 1351 C C . ARG A 1 178 ? 24.946 45.120 25.176 1.00 60.27 200 ARG A C 1
ATOM 1352 O O . ARG A 1 178 ? 25.680 46.114 25.061 1.00 59.13 200 ARG A O 1
ATOM 1360 N N . ALA A 1 179 ? 24.830 44.443 26.314 1.00 55.71 201 ALA A N 1
ATOM 1361 C CA . ALA A 1 179 ? 25.407 44.884 27.569 1.00 59.68 201 ALA A CA 1
ATOM 1362 C C . ALA A 1 179 ? 26.770 44.232 27.857 1.00 62.51 201 ALA A C 1
ATOM 1363 O O . ALA A 1 179 ? 27.303 44.370 28.943 1.00 61.88 201 ALA A O 1
ATOM 1365 N N . ARG A 1 180 ? 27.359 43.558 26.875 1.00 56.42 202 ARG A N 1
ATOM 1366 C CA . ARG A 1 180 ? 28.552 42.797 27.111 1.00 60.80 202 ARG A CA 1
ATOM 1367 C C . ARG A 1 180 ? 29.621 43.752 27.632 1.00 65.97 202 ARG A C 1
ATOM 1368 O O . ARG A 1 180 ? 29.673 44.897 27.193 1.00 63.74 202 ARG A O 1
ATOM 1376 N N . ASP A 1 181 ? 30.412 43.280 28.588 1.00 61.79 203 ASP A N 1
ATOM 1377 C CA . ASP A 1 181 ? 31.674 43.946 28.962 1.00 65.35 203 ASP A CA 1
ATOM 1378 C C . ASP A 1 181 ? 32.804 43.232 28.204 1.00 67.17 203 ASP A C 1
ATOM 1379 O O . ASP A 1 181 ? 33.105 42.038 28.430 1.00 75.02 203 ASP A O 1
ATOM 1384 N N . GLU A 1 182 ? 33.411 43.981 27.289 1.00 69.41 204 GLU A N 1
ATOM 1385 C CA . GLU A 1 182 ? 34.497 43.461 26.448 1.00 73.56 204 GLU A CA 1
ATOM 1386 C C . GLU A 1 182 ? 35.826 43.210 27.162 1.00 84.77 204 GLU A C 1
ATOM 1387 O O . GLU A 1 182 ? 36.735 42.620 26.577 1.00 83.35 204 GLU A O 1
ATOM 1393 N N . ARG A 1 183 ? 35.958 43.639 28.414 1.00 82.23 205 ARG A N 1
ATOM 1394 C CA . ARG A 1 183 ? 37.155 43.290 29.196 1.00 85.28 205 ARG A CA 1
ATOM 1395 C C . ARG A 1 183 ? 37.165 41.800 29.561 1.00 80.56 205 ARG A C 1
ATOM 1396 O O . ARG A 1 183 ? 38.230 41.161 29.664 1.00 81.54 205 ARG A O 1
ATOM 1404 N N . TRP A 1 184 ? 35.969 41.261 29.792 1.00 75.06 206 TRP A N 1
ATOM 1405 C CA . TRP A 1 184 ? 35.807 39.946 30.412 1.00 76.99 206 TRP A CA 1
ATOM 1406 C C . TRP A 1 184 ? 35.001 38.971 29.592 1.00 74.55 206 TRP A C 1
ATOM 1407 O O . TRP A 1 184 ? 35.126 37.762 29.780 1.00 84.60 206 TRP A O 1
ATOM 1418 N N . SER A 1 185 ? 34.162 39.477 28.706 1.00 70.85 207 SER A N 1
ATOM 1419 C CA . SER A 1 185 ? 33.417 38.605 27.794 1.00 70.34 207 SER A CA 1
ATOM 1420 C C . SER A 1 185 ? 34.410 37.789 26.941 1.00 75.87 207 SER A C 1
ATOM 1421 O O . SER A 1 185 ? 35.529 38.245 26.652 1.00 76.92 207 SER A O 1
ATOM 1424 N N . SER A 1 186 ? 34.019 36.567 26.593 1.00 69.31 208 SER A N 1
ATOM 1425 C CA . SER A 1 186 ? 34.881 35.681 25.847 1.00 67.85 208 SER A CA 1
ATOM 1426 C C . SER A 1 186 ? 34.078 34.914 24.829 1.00 65.08 208 SER A C 1
ATOM 1427 O O . SER A 1 186 ? 32.848 35.024 24.768 1.00 62.69 208 SER A O 1
ATOM 1430 N N . SER A 1 187 ? 34.780 34.144 24.012 1.00 63.17 209 SER A N 1
ATOM 1431 C CA . SER A 1 187 ? 34.110 33.307 23.048 1.00 67.90 209 SER A CA 1
ATOM 1432 C C . SER A 1 187 ? 34.984 32.169 22.540 1.00 65.45 209 SER A C 1
ATOM 1433 O O . SER A 1 187 ? 36.198 32.150 22.785 1.00 69.75 209 SER A O 1
ATOM 1436 N N . ILE A 1 18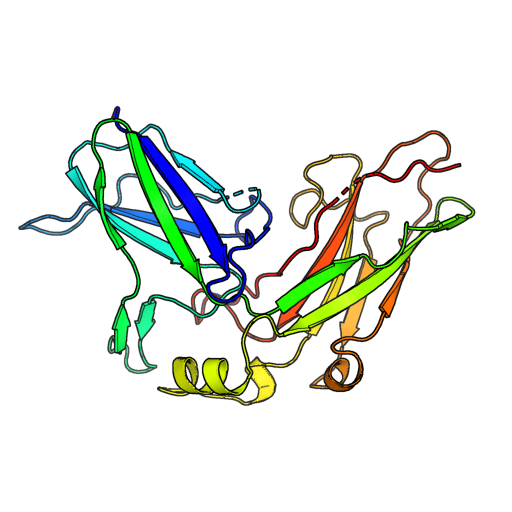8 ? 34.353 31.173 21.922 1.00 62.86 210 ILE A N 1
ATOM 1437 C CA . ILE A 1 188 ? 35.063 30.136 21.189 1.00 64.81 210 ILE A CA 1
ATOM 1438 C C . ILE A 1 188 ? 34.419 30.093 19.822 1.00 64.11 210 ILE A C 1
ATOM 1439 O O . ILE A 1 188 ? 33.190 30.021 19.738 1.00 59.58 210 ILE A O 1
ATOM 1444 N N . ASN A 1 189 ? 35.232 30.162 18.770 1.00 63.21 211 ASN A N 1
ATOM 1445 C CA . ASN A 1 189 ? 34.777 30.040 17.391 1.00 64.66 211 ASN A CA 1
ATOM 1446 C C . ASN A 1 189 ? 35.058 28.642 16.880 1.00 66.94 211 ASN A C 1
ATOM 1447 O O . ASN A 1 189 ? 36.062 28.071 17.231 1.00 68.31 211 ASN A O 1
ATOM 1452 N N . TYR A 1 190 ? 34.167 28.106 16.040 1.00 65.50 212 TYR A N 1
ATOM 1453 C CA . TYR A 1 190 ? 34.305 26.753 15.482 1.00 68.65 212 TYR A CA 1
ATOM 1454 C C . TYR A 1 190 ? 34.279 26.838 13.961 1.00 64.12 212 TYR A C 1
ATOM 1455 O O . TYR A 1 190 ? 33.403 27.471 13.388 1.00 65.72 212 TYR A O 1
ATOM 1464 N N . GLU A 1 191 ? 35.238 26.204 13.311 1.00 61.80 213 GLU A N 1
ATOM 1465 C CA . GLU A 1 191 ? 35.340 26.291 11.858 1.00 68.91 213 GLU A CA 1
ATOM 1466 C C . GLU A 1 191 ? 34.447 25.221 11.221 1.00 67.01 213 GLU A C 1
ATOM 1467 O O . GLU A 1 191 ? 34.367 24.085 11.713 1.00 65.04 213 GLU A O 1
ATOM 1473 N N . GLY A 1 192 ? 33.762 25.568 10.137 1.00 61.97 214 GLY A N 1
ATOM 1474 C CA . GLY A 1 192 ? 33.031 24.549 9.383 1.00 57.33 214 GLY A CA 1
ATOM 1475 C C . GLY A 1 192 ? 32.064 23.841 10.318 1.00 62.89 214 GLY A C 1
ATOM 1476 O O . GLY A 1 192 ? 31.396 24.500 11.138 1.00 60.06 214 GLY A O 1
ATOM 1477 N N . LYS A 1 193 ? 31.993 22.511 10.217 1.00 53.92 215 LYS A N 1
ATOM 1478 C CA . LYS A 1 193 ? 31.087 21.730 11.080 1.00 63.51 215 LYS A CA 1
ATOM 1479 C C . LYS A 1 193 ? 31.718 21.118 12.326 1.00 61.38 215 LYS A C 1
ATOM 1480 O O . LYS A 1 193 ? 31.158 20.186 12.879 1.00 66.64 215 LYS A O 1
ATOM 1486 N N . SER A 1 194 ? 32.819 21.682 12.811 1.00 63.96 216 SER A N 1
ATOM 1487 C CA . SER A 1 194 ? 33.605 21.028 13.887 1.00 74.00 216 SER A CA 1
ATOM 1488 C C . SER A 1 194 ? 32.927 21.039 15.271 1.00 72.65 216 SER A C 1
ATOM 1489 O O . SER A 1 194 ? 33.388 20.377 16.182 1.00 69.02 216 SER A O 1
ATOM 1492 N N . PHE A 1 195 ? 31.853 21.799 15.449 1.00 61.69 217 PHE A N 1
ATOM 1493 C CA . PHE A 1 195 ? 31.057 21.697 16.670 1.00 59.72 217 PHE A CA 1
ATOM 1494 C C . PHE A 1 195 ? 30.169 20.449 16.792 1.00 61.95 217 PHE A C 1
ATOM 1495 O O . PHE A 1 195 ? 29.725 20.138 17.916 1.00 63.67 217 PHE A O 1
ATOM 1503 N N . GLU A 1 196 ? 29.877 19.754 15.686 1.00 60.28 218 GLU A N 1
ATOM 1504 C CA . GLU A 1 196 ? 28.926 18.621 15.708 1.00 62.25 218 GLU A CA 1
ATOM 1505 C C . GLU A 1 196 ? 29.193 17.627 16.826 1.00 68.85 218 GLU A C 1
ATOM 1506 O O . GLU A 1 196 ? 28.277 17.218 17.533 1.00 67.71 218 GLU A O 1
ATOM 1512 N N . GLY A 1 197 ? 30.449 17.226 16.989 1.00 71.32 219 GLY A N 1
ATOM 1513 C CA . GLY A 1 197 ? 30.813 16.317 18.073 1.00 73.66 219 GLY A CA 1
ATOM 1514 C C . GLY A 1 197 ? 30.637 16.867 19.484 1.00 74.79 219 GLY A C 1
ATOM 1515 O O . GLY A 1 197 ? 30.701 16.112 20.440 1.00 78.03 219 GLY A O 1
ATOM 1516 N N . LEU A 1 198 ? 30.420 18.178 19.631 1.00 72.44 220 LEU A N 1
ATOM 1517 C CA . LEU A 1 198 ? 30.242 18.801 20.950 1.00 69.72 220 LEU A CA 1
ATOM 1518 C C . LEU A 1 198 ? 28.776 19.058 21.313 1.00 71.08 220 LEU A C 1
ATOM 1519 O O . LEU A 1 198 ? 28.483 19.469 22.439 1.00 67.31 220 LEU A O 1
ATOM 1524 N N . LEU A 1 199 ? 27.851 18.834 20.372 1.00 71.05 221 LEU A N 1
ATOM 1525 C CA . LEU A 1 199 ? 26.432 18.966 20.673 1.00 65.38 221 LEU A CA 1
ATOM 1526 C C . LEU A 1 199 ? 26.057 18.051 21.815 1.00 64.45 221 LEU A C 1
ATOM 1527 O O . LEU A 1 199 ? 26.394 16.887 21.803 1.00 71.60 221 LEU A O 1
ATOM 1532 N N . GLY A 1 200 ? 25.404 18.598 22.836 1.00 63.27 222 GLY A N 1
ATOM 1533 C CA . GLY A 1 200 ? 24.965 17.806 23.967 1.00 66.22 222 GLY A CA 1
ATOM 1534 C C . GLY A 1 200 ? 26.057 17.458 24.968 1.00 72.79 222 GLY A C 1
ATOM 1535 O O . GLY A 1 200 ? 25.758 16.792 25.932 1.00 73.10 222 GLY A O 1
ATOM 1536 N N . LYS A 1 201 ? 27.308 17.874 24.729 1.00 71.88 223 LYS A N 1
ATOM 1537 C CA . LYS A 1 201 ? 28.394 17.739 25.703 1.00 76.34 223 LYS A CA 1
ATOM 1538 C C . LYS A 1 201 ? 28.684 19.085 26.432 1.00 74.72 223 LYS A C 1
ATOM 1539 O O . LYS A 1 201 ? 28.258 20.169 26.005 1.00 67.38 223 LYS A O 1
ATOM 1543 N N . GLU A 1 202 ? 29.365 19.005 27.561 1.00 73.66 224 GLU A N 1
ATOM 1544 C CA . GLU A 1 202 ? 29.755 20.195 28.333 1.00 78.91 224 GLU A CA 1
ATOM 1545 C C . GLU A 1 202 ? 31.020 20.823 27.755 1.00 77.35 224 GLU A C 1
ATOM 1546 O O . GLU A 1 202 ? 32.038 20.159 27.655 1.00 89.41 224 GLU A O 1
ATOM 1552 N N . VAL A 1 203 ? 30.916 22.068 27.295 1.00 77.74 225 VAL A N 1
ATOM 1553 C CA . VAL A 1 203 ? 32.046 22.838 26.772 1.00 72.88 225 VAL A CA 1
ATOM 1554 C C . VAL A 1 203 ? 32.511 23.808 27.873 1.00 80.01 225 VAL A C 1
ATOM 1555 O O . VAL A 1 203 ? 31.708 24.556 28.446 1.00 79.33 225 VAL A O 1
ATOM 1559 N N . THR A 1 204 ? 33.804 23.783 28.175 1.00 82.12 226 THR A N 1
ATOM 1560 C CA . THR A 1 204 ? 34.392 24.689 29.159 1.00 82.44 226 THR A CA 1
ATOM 1561 C C . THR A 1 204 ? 34.728 25.997 28.470 1.00 81.72 226 THR A C 1
ATOM 1562 O O . THR A 1 204 ? 35.372 25.997 27.414 1.00 86.12 226 THR A O 1
ATOM 1566 N N . ILE A 1 205 ? 34.303 27.098 29.078 1.00 79.99 227 ILE A N 1
ATOM 1567 C CA . ILE A 1 205 ? 34.663 28.429 28.614 1.00 80.04 227 ILE A CA 1
ATOM 1568 C C . ILE A 1 205 ? 35.084 29.319 29.803 1.00 85.32 227 ILE A C 1
ATOM 1569 O O . ILE A 1 205 ? 34.619 29.110 30.925 1.00 79.54 227 ILE A O 1
ATOM 1574 N N . GLN A 1 206 ? 35.969 30.284 29.522 1.00 81.14 228 GLN A N 1
ATOM 1575 C CA . GLN A 1 206 ? 36.616 31.132 30.510 1.00 87.27 228 GLN A CA 1
ATOM 1576 C C . GLN A 1 206 ? 36.529 32.591 30.133 1.00 80.97 228 GLN A C 1
ATOM 1577 O O . GLN A 1 206 ? 36.724 32.943 28.961 1.00 85.43 228 GLN A O 1
ATOM 1583 N N . SER A 1 207 ? 36.278 33.437 31.134 1.00 83.47 229 SER A N 1
ATOM 1584 C CA . SER A 1 207 ? 36.298 34.887 30.944 1.00 85.65 229 SER A CA 1
ATOM 1585 C C . SER A 1 207 ? 37.708 35.349 30.553 1.00 84.36 229 SER A C 1
ATOM 1586 O O . SER A 1 207 ? 38.677 34.621 30.714 1.00 91.38 229 SER A O 1
ATOM 1589 N N . ASN A 1 208 ? 37.779 36.539 29.960 1.00 87.91 230 ASN A N 1
ATOM 1590 C CA . ASN A 1 208 ? 39.035 37.229 29.719 1.00 92.50 230 ASN A CA 1
ATOM 1591 C C . ASN A 1 208 ? 39.259 38.181 30.881 1.00 96.28 230 ASN A C 1
ATOM 1592 O O . ASN A 1 208 ? 38.414 38.268 31.813 1.00 87.66 230 ASN A O 1
ATOM 1597 N N . GLY A 1 209 ? 40.401 38.884 30.831 1.00 111.40 231 GLY A N 1
ATOM 1598 C CA . GLY A 1 209 ? 40.672 39.930 31.792 1.00 111.08 231 GLY A CA 1
ATOM 1599 C C . GLY A 1 209 ? 40.599 39.247 33.247 1.00 110.73 231 GLY A C 1
ATOM 1600 O O . GLY A 1 209 ? 40.729 37.974 33.434 1.00 113.56 231 GLY A O 1
ATOM 1601 N N . ASN A 1 210 ? 40.404 40.204 34.204 1.00 116.14 232 ASN A N 1
ATOM 1602 C CA . ASN A 1 210 ? 40.301 39.872 35.622 1.00 119.44 232 ASN A CA 1
ATOM 1603 C C . ASN A 1 210 ? 39.309 40.815 36.258 1.00 113.01 232 ASN A C 1
ATOM 1604 O O . ASN A 1 210 ? 39.532 42.029 36.291 1.00 128.14 232 ASN A O 1
ATOM 1609 N N A VAL A 1 211 ? 38.182 40.271 36.724 0.50 107.09 233 VAL A N 1
ATOM 1610 N N B VAL A 1 211 ? 38.197 40.255 36.739 0.50 108.99 233 VAL A N 1
ATOM 1611 C CA A VAL A 1 211 ? 37.170 41.093 37.385 0.50 101.43 233 VAL A CA 1
ATOM 1612 C CA B VAL A 1 211 ? 37.182 41.043 37.427 0.50 104.74 233 VAL A CA 1
ATOM 1613 C C A VAL A 1 211 ? 37.631 41.322 38.818 0.50 101.38 233 VAL A C 1
ATOM 1614 C C B VAL A 1 211 ? 37.690 41.320 38.834 0.50 103.25 233 VAL A C 1
ATOM 1615 O O A VAL A 1 211 ? 38.027 40.365 39.491 0.50 98.53 233 VAL A O 1
ATOM 1616 O O B VAL A 1 211 ? 38.182 40.401 39.500 0.50 102.14 233 VAL A O 1
ATOM 1623 N N . PRO A 1 212 ? 37.603 42.585 39.293 1.00 103.10 234 PRO A N 1
ATOM 1624 C CA . PRO A 1 212 ? 38.107 42.853 40.648 1.00 108.60 234 PRO A CA 1
ATOM 1625 C C . PRO A 1 212 ? 37.314 42.109 41.727 1.00 109.70 234 PRO A C 1
ATOM 1626 O O . PRO A 1 212 ? 36.087 41.999 41.630 1.00 105.19 234 PRO A O 1
ATOM 1630 N N . SER A 1 213 ? 38.025 41.598 42.736 1.00 116.35 235 SER A N 1
ATOM 1631 C CA . SER A 1 213 ? 37.393 40.878 43.845 1.00 111.16 235 SER A CA 1
ATOM 1632 C C . SER A 1 213 ? 36.487 41.827 44.646 1.00 109.19 235 SER A C 1
ATOM 1633 O O . SER A 1 213 ? 36.731 43.061 44.675 1.00 114.61 235 SER A O 1
ATOM 1636 N N . GLY A 1 214 ? 35.394 41.250 45.192 1.00 112.39 236 GLY A N 1
ATOM 1637 C CA . GLY A 1 214 ? 34.383 42.042 45.898 1.00 110.68 236 GLY A CA 1
ATOM 1638 C C . GLY A 1 214 ? 33.229 42.434 44.987 1.00 111.56 236 GLY A C 1
ATOM 1639 O O . GLY A 1 214 ? 32.209 42.924 45.452 1.00 113.29 236 GLY A O 1
ATOM 1640 N N . ARG A 1 215 ? 33.369 42.217 43.684 1.00 109.48 237 ARG A N 1
ATOM 1641 C CA . ARG A 1 215 ? 32.344 42.653 42.743 1.00 105.44 237 ARG A CA 1
ATOM 1642 C C . ARG A 1 215 ? 31.410 41.498 42.356 1.00 93.99 237 ARG A C 1
ATOM 1643 O O . ARG A 1 215 ? 31.820 40.332 42.380 1.00 92.24 237 ARG A O 1
ATOM 1651 N N . LYS A 1 216 ? 30.145 41.842 42.078 1.00 92.28 238 LYS A N 1
ATOM 1652 C CA . LYS A 1 216 ? 29.161 40.932 41.457 1.00 89.32 238 LYS A CA 1
ATOM 1653 C C . LYS A 1 216 ? 29.095 41.239 39.978 1.00 84.92 238 LYS A C 1
ATOM 1654 O O . LYS A 1 216 ? 28.904 42.393 39.588 1.00 87.96 238 LYS A O 1
ATOM 1656 N N . VAL A 1 217 ? 29.254 40.204 39.158 1.00 83.97 239 VAL A N 1
ATOM 1657 C CA . VAL A 1 217 ? 29.014 40.297 37.717 1.00 78.12 239 VAL A CA 1
ATOM 1658 C C . VAL A 1 217 ? 27.920 39.310 37.344 1.00 72.78 239 VAL A C 1
ATOM 1659 O O . VAL A 1 217 ? 27.598 38.391 38.104 1.00 75.17 239 VAL A O 1
ATOM 1663 N N . PHE A 1 218 ? 27.350 39.518 36.172 1.00 67.82 240 PHE A N 1
ATOM 1664 C CA . PHE A 1 218 ? 26.381 38.569 35.603 1.00 67.99 240 PHE A CA 1
ATOM 1665 C C . PHE A 1 218 ? 26.964 37.954 34.349 1.00 68.45 240 PHE A C 1
ATOM 1666 O O . PHE A 1 218 ? 27.587 38.667 33.547 1.00 64.86 240 PHE A O 1
ATOM 1674 N N . VAL A 1 219 ? 26.791 36.637 34.213 1.00 62.79 241 VAL A N 1
ATOM 1675 C CA . VAL A 1 219 ? 27.345 35.871 33.083 1.00 62.42 241 VAL A CA 1
ATOM 1676 C C . VAL A 1 219 ? 26.249 35.126 32.334 1.00 61.94 241 VAL A C 1
ATOM 1677 O O . VAL A 1 219 ? 25.210 34.775 32.900 1.00 64.91 241 VAL A O 1
ATOM 1681 N N . ARG A 1 220 ? 26.477 34.880 31.052 1.00 57.47 242 ARG A N 1
ATOM 1682 C CA . ARG A 1 220 ? 25.460 34.255 30.227 1.00 56.94 242 ARG A CA 1
ATOM 1683 C C . ARG A 1 220 ? 26.098 33.614 28.995 1.00 57.04 242 ARG A C 1
ATOM 1684 O O . ARG A 1 220 ? 27.039 34.172 28.429 1.00 58.51 242 ARG A O 1
ATOM 1692 N N . ALA A 1 221 ? 25.565 32.465 28.592 1.00 55.85 243 ALA A N 1
ATOM 1693 C CA . ALA A 1 221 ? 26.058 31.750 27.410 1.00 53.32 243 ALA A CA 1
ATOM 1694 C C . ALA A 1 221 ? 25.150 32.000 26.248 1.00 53.04 243 ALA A C 1
ATOM 1695 O O . ALA A 1 221 ? 23.951 32.279 26.415 1.00 47.02 243 ALA A O 1
ATOM 1697 N N . ALA A 1 222 ? 25.738 31.966 25.054 1.00 52.73 244 ALA A N 1
ATOM 1698 C CA . ALA A 1 222 ? 25.005 32.108 23.835 1.00 48.17 244 ALA A CA 1
ATOM 1699 C C . ALA A 1 222 ? 25.689 31.295 22.760 1.00 49.66 244 ALA A C 1
ATOM 1700 O O . ALA A 1 222 ? 26.890 31.068 22.842 1.00 50.38 244 ALA A O 1
ATOM 1702 N N . ALA A 1 223 ? 24.904 30.831 21.782 1.00 49.99 245 ALA A N 1
ATOM 1703 C CA . ALA A 1 223 ? 25.449 30.089 20.616 1.00 51.59 245 ALA A CA 1
ATOM 1704 C C . ALA A 1 223 ? 24.558 30.350 19.394 1.00 47.08 245 ALA A C 1
ATOM 1705 O O . ALA A 1 223 ? 23.362 30.715 19.513 1.00 41.03 245 ALA A O 1
ATOM 1707 N N . ARG A 1 224 ? 25.172 30.295 18.223 1.00 43.15 246 ARG A N 1
ATOM 1708 C CA . ARG A 1 224 ? 24.419 30.510 17.003 1.00 39.91 246 ARG A CA 1
ATOM 1709 C C . ARG A 1 224 ? 24.903 29.615 15.881 1.00 43.95 246 ARG A C 1
ATOM 1710 O O . ARG A 1 224 ? 25.980 28.996 15.969 1.00 45.60 246 ARG A O 1
ATOM 1718 N N . ILE A 1 225 ? 24.087 29.557 14.843 1.00 43.27 247 ILE A N 1
ATOM 1719 C CA . ILE A 1 225 ? 24.367 28.816 13.634 1.00 41.18 247 ILE A CA 1
ATOM 1720 C C . ILE A 1 225 ? 24.724 29.745 12.483 1.00 45.99 247 ILE A C 1
ATOM 1721 O O . ILE A 1 225 ? 24.587 30.952 12.594 1.00 42.62 247 ILE A O 1
ATOM 1726 N N . ASN A 1 226 ? 25.164 29.157 11.367 1.00 42.91 248 ASN A N 1
ATOM 1727 C CA . ASN A 1 226 ? 25.559 29.883 10.153 1.00 39.59 248 ASN A CA 1
ATOM 1728 C C . ASN A 1 226 ? 24.347 30.267 9.277 1.00 38.04 248 ASN A C 1
ATOM 1729 O O . ASN A 1 226 ? 24.242 29.899 8.106 1.00 41.32 248 ASN A O 1
ATOM 1734 N N . TYR A 1 227 ? 23.406 31.022 9.851 1.00 37.01 249 TYR A N 1
ATOM 1735 C CA . TYR A 1 227 ? 22.150 31.315 9.202 1.00 37.39 249 TYR A CA 1
ATOM 1736 C C . TYR A 1 227 ? 21.552 32.616 9.742 1.00 38.97 249 TYR A C 1
ATOM 1737 O O . TYR A 1 227 ? 21.419 32.787 10.948 1.00 36.12 249 TYR A O 1
ATOM 1746 N N . ASP A 1 228 ? 21.238 33.502 8.822 1.00 38.93 250 ASP A N 1
ATOM 1747 C CA . ASP A 1 228 ? 20.744 34.822 9.150 1.00 38.09 250 ASP A CA 1
ATOM 1748 C C . ASP A 1 228 ? 19.253 34.937 9.107 1.00 37.55 250 ASP A C 1
ATOM 1749 O O . ASP A 1 228 ? 18.582 34.302 8.272 1.00 39.03 250 ASP A O 1
ATOM 1754 N N . THR A 1 229 ? 18.736 35.775 10.008 1.00 35.32 251 THR A N 1
ATOM 1755 C CA . THR A 1 229 ? 17.302 36.037 10.116 1.00 36.57 251 THR A CA 1
ATOM 1756 C C . THR A 1 229 ? 17.145 37.549 10.323 1.00 36.81 251 THR A C 1
ATOM 1757 O O . THR A 1 229 ? 17.887 38.156 11.121 1.00 35.35 251 THR A O 1
ATOM 1761 N N . PRO A 1 230 ? 16.272 38.194 9.537 1.00 39.78 252 PRO A N 1
ATOM 1762 C CA . PRO A 1 230 ? 15.596 37.676 8.341 1.00 39.49 252 PRO A CA 1
ATOM 1763 C C . PRO A 1 230 ? 16.626 37.302 7.286 1.00 40.29 252 PRO A C 1
ATOM 1764 O O . PRO A 1 230 ? 17.769 37.823 7.290 1.00 39.01 252 PRO A O 1
ATOM 1768 N N . VAL A 1 231 ? 16.217 36.388 6.426 1.00 37.04 253 VAL A N 1
ATOM 1769 C CA . VAL A 1 231 ? 17.082 35.825 5.385 1.00 35.26 253 VAL A CA 1
ATOM 1770 C C . VAL A 1 231 ? 17.627 36.977 4.549 1.00 39.97 253 VAL A C 1
ATOM 1771 O O . VAL A 1 231 ? 16.888 37.870 4.152 1.00 41.77 253 VAL A O 1
ATOM 1775 N N . GLY A 1 232 ? 18.921 36.971 4.332 1.00 44.39 254 GLY A N 1
ATOM 1776 C CA . GLY A 1 232 ? 19.597 37.993 3.532 1.00 42.04 254 GLY A CA 1
ATOM 1777 C C . GLY A 1 232 ? 20.020 39.204 4.336 1.00 46.01 254 GLY A C 1
ATOM 1778 O O . GLY A 1 232 ? 20.689 40.099 3.785 1.00 44.74 254 GLY A O 1
ATOM 1779 N N . SER A 1 233 ? 19.657 39.279 5.615 1.00 42.66 255 SER A N 1
ATOM 1780 C CA . SER A 1 233 ? 20.009 40.457 6.419 1.00 44.48 255 SER A CA 1
ATOM 1781 C C . SER A 1 233 ? 21.467 40.425 6.842 1.00 48.77 255 SER A C 1
ATOM 1782 O O . SER A 1 233 ? 22.008 41.455 7.166 1.00 50.20 255 SER A O 1
ATOM 1785 N N . GLY A 1 234 ? 22.106 39.259 6.859 1.00 44.76 256 GLY A N 1
ATOM 1786 C CA . GLY A 1 234 ? 23.453 39.168 7.409 1.00 47.40 256 GLY A CA 1
ATOM 1787 C C . GLY A 1 234 ? 23.471 38.973 8.930 1.00 50.11 256 GLY A C 1
ATOM 1788 O O . GLY A 1 234 ? 24.515 38.632 9.442 1.00 49.22 256 GLY A O 1
ATOM 1789 N N . THR A 1 235 ? 22.348 39.151 9.659 1.00 41.62 257 THR A N 1
ATOM 1790 C CA . THR A 1 235 ? 22.331 39.002 11.102 1.00 40.46 257 THR A CA 1
ATOM 1791 C C . THR A 1 235 ? 22.122 37.582 11.529 1.00 40.22 257 THR A C 1
ATOM 1792 O O . THR A 1 235 ? 21.041 37.044 11.372 1.00 35.37 257 THR A O 1
ATOM 1796 N N . ARG A 1 236 ? 23.159 36.976 12.106 1.00 39.84 258 ARG A N 1
ATOM 1797 C CA . ARG A 1 236 ? 23.043 35.626 12.630 1.00 41.01 258 ARG A CA 1
ATOM 1798 C C . ARG A 1 236 ? 22.832 35.712 14.135 1.00 39.58 258 ARG A C 1
ATOM 1799 O O . ARG A 1 236 ? 23.719 36.098 14.879 1.00 38.01 258 ARG A O 1
ATOM 1807 N N . ARG A 1 237 ? 21.622 35.372 14.563 1.00 39.21 259 ARG A N 1
ATOM 1808 C CA . ARG A 1 237 ? 21.162 35.668 15.918 1.00 41.34 259 ARG A CA 1
ATOM 1809 C C . ARG A 1 237 ? 21.465 34.506 16.869 1.00 41.00 259 ARG A C 1
ATOM 1810 O O . ARG A 1 237 ? 21.295 33.339 16.512 1.00 36.99 259 ARG A O 1
ATOM 1818 N N . TRP A 1 238 ? 21.957 34.853 18.056 1.00 38.32 260 TRP A N 1
ATOM 1819 C CA . TRP A 1 238 ? 22.161 33.891 19.150 1.00 38.93 260 TRP A CA 1
ATOM 1820 C C . TRP A 1 238 ? 20.928 33.411 19.833 1.00 38.62 260 TRP A C 1
ATOM 1821 O O . TRP A 1 238 ? 19.980 34.180 20.144 1.00 37.29 260 TRP A O 1
ATOM 1832 N N . ASN A 1 239 ? 20.974 32.121 20.168 1.00 39.69 261 ASN A N 1
ATOM 1833 C CA . ASN A 1 239 ? 20.197 31.581 21.287 1.00 42.05 261 ASN A CA 1
ATOM 1834 C C . ASN A 1 239 ? 20.974 31.710 22.594 1.00 43.84 261 ASN A C 1
ATOM 1835 O O . ASN A 1 239 ? 22.202 31.695 22.596 1.00 43.62 261 ASN A O 1
ATOM 1840 N N . TYR A 1 240 ? 20.231 31.872 23.690 1.00 43.46 262 TYR A N 1
ATOM 1841 C CA . TYR A 1 240 ? 20.794 32.287 24.954 1.00 44.39 262 TYR A CA 1
ATOM 1842 C C . TYR A 1 240 ? 20.376 31.394 26.100 1.00 46.37 262 TYR A C 1
ATOM 1843 O O . TYR A 1 240 ? 19.251 30.896 26.126 1.00 46.53 262 TYR A O 1
ATOM 1852 N N . SER A 1 241 ? 21.281 31.270 27.077 1.00 49.11 263 SER A N 1
ATOM 1853 C CA . SER A 1 241 ? 20.978 30.693 28.369 1.00 48.25 263 SER A CA 1
ATOM 1854 C C . SER A 1 241 ? 20.315 31.706 29.289 1.00 45.51 263 SER A C 1
ATOM 1855 O O . SER A 1 241 ? 20.146 32.879 28.942 1.00 47.24 263 SER A O 1
ATOM 1858 N N . GLU A 1 242 ? 19.945 31.236 30.468 1.00 50.83 264 GLU A N 1
ATOM 1859 C CA . GLU A 1 242 ? 19.579 32.130 31.554 1.00 54.53 264 GLU A CA 1
ATOM 1860 C C . GLU A 1 242 ? 20.855 32.790 32.068 1.00 54.65 264 GLU A C 1
ATOM 1861 O O . GLU A 1 242 ? 21.931 32.172 31.996 1.00 59.36 264 GLU A O 1
ATOM 1867 N N . PRO A 1 243 ? 20.752 34.046 32.546 1.00 53.87 265 PRO A N 1
ATOM 1868 C CA . PRO A 1 243 ? 21.904 34.654 33.230 1.00 58.97 265 PRO A CA 1
ATOM 1869 C C . PRO A 1 243 ? 22.168 34.014 34.584 1.00 60.67 265 PRO A C 1
ATOM 1870 O O . PRO A 1 243 ? 21.290 33.372 35.152 1.00 59.85 265 PRO A O 1
ATOM 1882 N N . GLU A 1 245 ? 24.337 35.021 38.364 1.00 73.28 267 GLU A N 1
ATOM 1883 C CA . GLU A 1 245 ? 25.105 35.961 39.165 1.00 73.9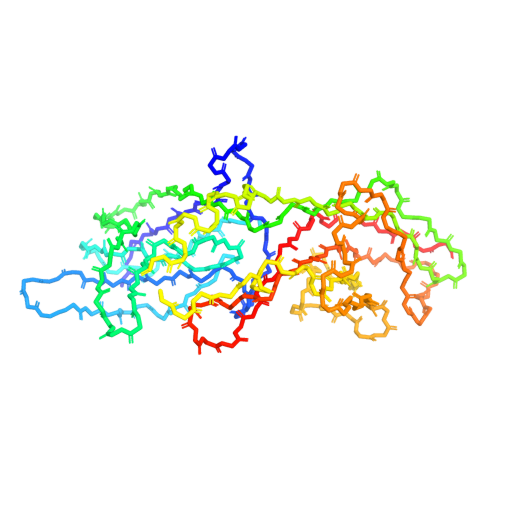2 267 GLU A CA 1
ATOM 1884 C C . GLU A 1 245 ? 26.320 35.248 39.694 1.00 76.47 267 GLU A C 1
ATOM 1885 O O . GLU A 1 245 ? 26.209 34.133 40.194 1.00 83.72 267 GLU A O 1
ATOM 1891 N N . VAL A 1 246 ? 27.478 35.899 39.589 1.00 82.50 268 VAL A N 1
ATOM 1892 C CA . VAL A 1 246 ? 28.730 35.358 40.082 1.00 81.72 268 VAL A CA 1
ATOM 1893 C C . VAL A 1 246 ? 29.426 36.345 41.013 1.00 88.86 268 VAL A C 1
ATOM 1894 O O . VAL A 1 246 ? 29.715 37.484 40.642 1.00 87.47 268 VAL A O 1
ATOM 1898 N N . LEU A 1 247 ? 29.703 35.897 42.224 1.00 90.06 269 LEU A N 1
ATOM 1899 C CA . LEU A 1 247 ? 30.361 36.750 43.195 1.00 98.30 269 LEU A CA 1
ATOM 1900 C C . LEU A 1 247 ? 31.856 36.431 43.101 1.00 95.29 269 LEU A C 1
ATOM 1901 O O . LEU A 1 247 ? 32.260 35.286 43.333 1.00 95.20 269 LEU A O 1
ATOM 1906 N N A ILE A 1 248 ? 32.669 37.437 42.766 0.50 93.90 270 ILE A N 1
ATOM 1907 N N B ILE A 1 248 ? 32.667 37.429 42.737 0.50 93.54 270 ILE A N 1
ATOM 1908 C CA A ILE A 1 248 ? 34.131 37.270 42.654 0.50 96.90 270 ILE A CA 1
ATOM 1909 C CA B ILE A 1 248 ? 34.130 37.265 42.650 0.50 95.54 270 ILE A CA 1
ATOM 1910 C C A ILE A 1 248 ? 34.872 37.303 44.004 0.50 104.87 270 ILE A C 1
ATOM 1911 C C B ILE A 1 248 ? 34.831 37.284 44.020 0.50 104.49 270 ILE A C 1
ATOM 1912 O O A ILE A 1 248 ? 34.917 38.348 44.674 0.50 101.39 270 ILE A O 1
ATOM 1913 O O B ILE A 1 248 ? 34.815 38.309 44.718 0.50 101.32 270 ILE A O 1
ATOM 1922 N N . PRO A 1 249 ? 35.490 36.170 44.407 1.00 107.71 271 PRO A N 1
ATOM 1923 C CA . PRO A 1 249 ? 36.177 36.160 45.701 1.00 123.13 271 PRO A CA 1
ATOM 1924 C C . PRO A 1 249 ? 37.400 37.081 45.770 1.00 126.93 271 PRO A C 1
ATOM 1925 O O . PRO A 1 249 ? 38.136 37.254 44.798 1.00 128.04 271 PRO A O 1
#

B-factor: mean 59.1, std 21.55, range [30.35, 157.29]

CATH classification: 2.60.40.1120 (+1 more: 2.60.40.2060)

Secondary structure (DSSP, 8-state):
--EEEEEEEEETTT--B----SSTTS-EEEEEE--SS--B--S--EE---EEEEEEE-SEEEEEEEESSB--SEEE-TTS-EEEE--EEEEE-SEEEEEEEE-BSEEEEE-SPPEEETTEEEEEEEEEESS-HHHHHHHH------GGGG-EEEEEEEEESSTT-STTT--TTT-EEEE--TTTTGGGTTSEEEEE-SS-PPTT-EEEEEEEEEES--SSTTS---PPEE----EE--

Nearest PDB structures (foldseek):
  4eiu-assembly1_A  TM=1.004E+00  e=3.193E-47  Bacteroides uniformis ATCC 8492
  4yok-assembly1_A  TM=7.357E-01  e=9.400E-10  Parabacteroides merdae ATCC 43184
  4gpv-assembly2_B  TM=2.090E-01  e=5.085E-02  Bacteroides eggerthii DSM 20697
  3irp-assembly1_X  TM=2.431E-01  e=3.082E-01  Staphylococcus saprophyticus subsp. saprophyticus ATCC 15305 = NCTC 7292
  7usr-assembly1_A  TM=1.308E-01  e=1.359E+00  Plasmodium falciparum 3D7

Foldseek 3Di:
DFFKEKEAEAAPVPRQGQDFAFDPLAKWKFKWADDPPDIHGPDPIGHDNRMDMDGPDDWGKIWIAIKHQFQHQWDDDPVRHTDHHNIDIDTTDHYHYYYHHTQGQKDKEWDDDWDADQQKTKTWMAIAGSHDPVVSCVRHVVPPDDSQQSAWFKKKKFKALDQSTDVVRGDPQWIDMDTDPGRVCPVRHGHIDMDMTHHGHDAQGKMKIWMWIWGNADPPHPPPRTHIGIYRMIDHHD

Radius of gyration: 19.31 Å; Cα contacts (8 Å, |Δi|>4): 624; chains: 1; bounding box: 51×39×53 Å